Protein AF-0000000086188302 (afdb_homodimer)

InterPro domains:
  IPR002716 PIN domain [PF01850] (5-109)
  IPR029060 PIN-like domain superfamily [SSF88723] (1-120)
  IPR050556 Type II toxin-antitoxin system RNase [PTHR33653] (1-119)

Organism: NCBI:txid1656884

Secondary structure (DSSP, 8-state):
-EEEEPHHHHSSS-PPSSSEEE-BHHHHHHHHHHHHT-SSHHHHHHHHHHHHHHHHH--PBPB-HHHHHHHHHHHHHHHHTT--GGGGHHHHHHHHHHHHTT-PEE-S-GGGGGGGTTTS-EE--/-EEEEPHHHHSSS-PPSSSEEE-BHHHHHHHHHHHHT-SSHHHHHHHHHHHHHHHHH--PBPB-HHHHHHHHHHHHHHHHTT--GGGGHHHHHHHHHHHHTT-PEE-S-GGGGGGGTTTS-EE--

Sequence (250 aa):
MKAILDTSVLIGDDAPTGVEAGISVVSITELHFGVLVARDDDERARRVQRLAAVEATFDPLPVSAEVARIWGRLAAAVTQRGGNPRRRQLDLAIAATAIAEEAPLLTHNLADFEIINDLVTAHRPMKAILDTSVLIGDDAPTGVEAGISVVSITELHFGVLVARDDDERARRVQRLAAVEATFDPLPVSAEVARIWGRLAAAVTQRGGNPRRRQLDLAIAATAIAEEAPLLTHNLADFEIINDLVTAHRP

pLDDT: mean 95.51, std 7.26, range [63.75, 98.94]

Foldseek 3Di:
DEEEEDLQLLLDPCNDDPHHYAYACLSLVVLVVQLVPPDDDVSNVSSVVSSVVPVVPHDHDYCDPQLVVQLVVLQVLQVVLPHHCVVCSSVSSRQSVCVVVVHAYEHPCVVVCVSPCVRGHYDHD/DEEEEDLQLLLDPCNDDPHHYAYACLSLVVLVVQLVPDDDDVSNVSSVVSSVVPVVPHDHDYCDPQLVVQLVVLQVLQVVLPHHCVVCSSVSSRQSVCVVVVHAYAHPCVVVCVSPCVRGHYDHD

Nearest PDB structures (foldseek):
  3dbo-assembly1_B  TM=8.671E-01  e=1.396E-08  Mycobacterium tuberculosis H37Rv
  5k8j-assembly1_B  TM=7.894E-01  e=3.019E-06  Caulobacter vibrioides CB15
  4chg-assembly3_E  TM=7.279E-01  e=1.616E-03  Mycobacterium tuberculosis H37Rv
  3h87-assembly1_B  TM=7.207E-01  e=4.512E-03  Mycobacterium tuberculosis H37Rv
  5sv2-assembly1_A-2  TM=7.433E-01  e=1.051E-02  Mycobacterium tuberculosis H37Rv

Solvent-accessible surface area (backbone atoms only — not comparable to full-atom values): 13173 Å² total; per-residue (Å²): 117,56,30,25,51,31,55,60,32,72,75,42,93,58,62,74,77,94,56,51,65,44,37,36,18,60,44,47,15,53,46,47,22,52,35,70,61,43,88,46,68,68,58,26,52,53,39,47,52,49,46,50,51,50,59,71,71,48,81,56,40,56,42,36,62,67,27,20,46,44,24,8,50,52,39,28,50,29,42,77,68,73,48,67,38,61,79,37,53,67,60,41,44,44,50,16,41,14,54,73,65,73,24,42,30,27,28,77,58,61,75,81,43,54,86,47,50,89,77,44,58,71,40,69,109,117,56,29,25,47,32,56,59,32,72,75,41,93,59,62,74,76,96,56,51,65,46,35,37,18,62,45,49,16,53,46,48,21,50,37,70,60,42,89,47,69,68,59,24,51,53,40,46,53,50,46,51,52,49,60,72,72,48,80,56,39,58,42,36,62,68,28,20,47,42,23,9,50,51,39,28,49,30,42,76,70,73,47,66,38,62,79,37,51,67,61,41,46,44,49,16,42,13,54,72,64,72,24,42,30,28,29,79,59,60,75,80,42,54,85,48,51,90,77,44,59,71,40,69,108

Radius of gyration: 17.91 Å; Cα contacts (8 Å, |Δi|>4): 425; chains: 2; bounding box: 39×51×41 Å

Structure (mmCIF, N/CA/C/O backbone):
data_AF-0000000086188302-model_v1
#
loop_
_entity.id
_entity.type
_entity.pdbx_description
1 polymer 'Type II toxin-antitoxin system VapC family toxin'
#
loop_
_atom_site.group_PDB
_atom_site.id
_atom_site.type_symbol
_atom_site.label_atom_id
_atom_site.label_alt_id
_atom_site.label_comp_id
_atom_site.label_asym_id
_atom_site.label_entity_id
_atom_site.label_seq_id
_atom_site.pdbx_PDB_ins_code
_atom_site.Cartn_x
_atom_site.Cartn_y
_atom_site.Cartn_z
_atom_site.occupancy
_atom_site.B_iso_or_equiv
_atom_site.auth_seq_id
_atom_site.auth_comp_id
_atom_site.auth_asym_id
_atom_site.auth_atom_id
_atom_site.pdbx_PDB_model_num
ATOM 1 N N . MET A 1 1 ? 15.984 -21.516 -2.301 1 63.78 1 MET A N 1
ATOM 2 C CA . MET A 1 1 ? 15.922 -20.062 -2.17 1 63.78 1 MET A CA 1
ATOM 3 C C . MET A 1 1 ? 14.477 -19.594 -2.059 1 63.78 1 MET A C 1
ATOM 5 O O . MET A 1 1 ? 13.57 -20.203 -2.621 1 63.78 1 MET A O 1
ATOM 9 N N . LYS A 1 2 ? 14.125 -18.672 -1.087 1 90.69 2 LYS A N 1
ATOM 10 C CA . LYS A 1 2 ? 12.766 -18.172 -0.892 1 90.69 2 LYS A CA 1
ATOM 11 C C . LYS A 1 2 ? 12.43 -17.078 -1.902 1 90.69 2 LYS A C 1
ATOM 13 O O . LYS A 1 2 ? 13.258 -16.203 -2.184 1 90.69 2 LYS A O 1
ATOM 18 N N . ALA A 1 3 ? 11.391 -17.281 -2.668 1 96.38 3 ALA A N 1
ATOM 19 C CA . ALA A 1 3 ? 10.883 -16.266 -3.578 1 96.38 3 ALA A CA 1
ATOM 20 C C . ALA A 1 3 ? 9.617 -15.617 -3.029 1 96.38 3 ALA A C 1
ATOM 22 O O . ALA A 1 3 ? 8.914 -16.203 -2.207 1 96.38 3 ALA A O 1
ATOM 23 N N 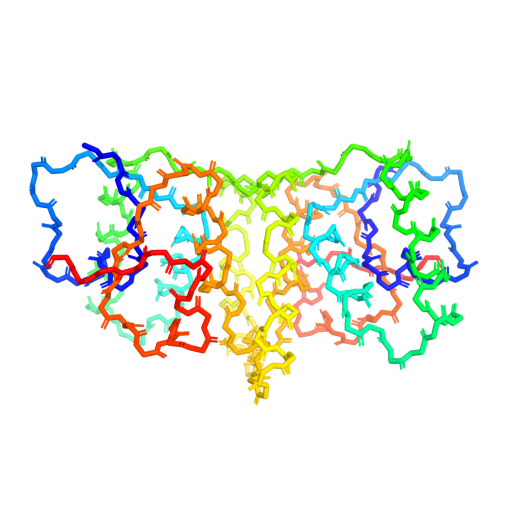. ILE A 1 4 ? 9.438 -14.398 -3.457 1 97.75 4 ILE A N 1
ATOM 24 C CA . ILE A 1 4 ? 8.172 -13.742 -3.164 1 97.75 4 ILE A CA 1
ATOM 25 C C . ILE A 1 4 ? 7.266 -13.805 -4.391 1 97.75 4 ILE A C 1
ATOM 27 O O . ILE A 1 4 ? 7.664 -13.414 -5.488 1 97.75 4 ILE A O 1
ATOM 31 N N . LEU A 1 5 ? 6.098 -14.344 -4.207 1 96.81 5 LEU A N 1
ATOM 32 C CA . LEU A 1 5 ? 5.16 -14.5 -5.312 1 96.81 5 LEU A CA 1
ATOM 33 C C . LEU A 1 5 ? 4.309 -13.25 -5.484 1 96.81 5 LEU A C 1
ATOM 35 O O . LEU A 1 5 ? 3.711 -12.758 -4.52 1 96.81 5 LEU A O 1
ATOM 39 N N . ASP A 1 6 ? 4.312 -12.789 -6.688 1 97.06 6 ASP A N 1
ATOM 40 C CA . ASP A 1 6 ? 3.385 -11.727 -7.066 1 97.06 6 ASP A CA 1
ATOM 41 C C . ASP A 1 6 ? 1.962 -12.266 -7.207 1 97.06 6 ASP A C 1
ATOM 43 O O . ASP A 1 6 ? 1.763 -13.469 -7.391 1 97.06 6 ASP A O 1
ATOM 47 N N . THR A 1 7 ? 1.02 -11.352 -7.094 1 97.25 7 THR A N 1
ATOM 48 C CA . THR A 1 7 ? -0.379 -11.758 -7.156 1 97.25 7 THR A CA 1
ATOM 49 C C . THR A 1 7 ? -0.686 -12.445 -8.484 1 97.25 7 THR A C 1
ATOM 51 O O . THR A 1 7 ? -1.501 -13.367 -8.547 1 97.25 7 THR A O 1
ATOM 54 N N . SER A 1 8 ? -0.05 -11.977 -9.531 1 96.19 8 SER A N 1
ATOM 55 C CA . SER A 1 8 ? -0.274 -12.578 -10.844 1 96.19 8 SER A CA 1
ATOM 56 C C . SER A 1 8 ? 0.055 -14.07 -10.836 1 96.19 8 SER A C 1
ATOM 58 O O . SER A 1 8 ? -0.528 -14.844 -11.602 1 96.19 8 SER A O 1
ATOM 60 N N . VAL A 1 9 ? 0.98 -14.477 -10.016 1 95.94 9 VAL A N 1
ATOM 61 C CA . VAL A 1 9 ? 1.357 -15.883 -9.906 1 95.94 9 VAL A CA 1
ATOM 62 C C . VAL A 1 9 ? 0.315 -16.625 -9.078 1 95.94 9 VAL A C 1
ATOM 64 O O . VAL A 1 9 ? -0.032 -17.766 -9.391 1 95.94 9 VAL A O 1
ATOM 67 N N . LEU A 1 10 ? -0.176 -15.992 -8.078 1 95.81 10 LEU A N 1
ATOM 68 C CA . LEU A 1 10 ? -1.149 -16.609 -7.18 1 95.81 10 LEU A CA 1
ATOM 69 C C . LEU A 1 10 ? -2.4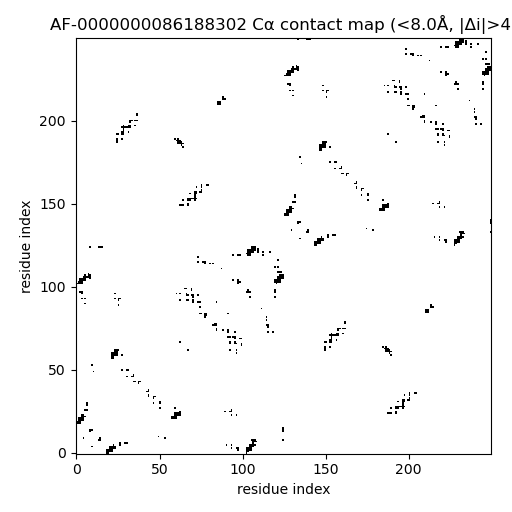67 -16.859 -7.898 1 95.81 10 LEU A C 1
ATOM 71 O O . LEU A 1 10 ? -3.182 -17.812 -7.574 1 95.81 10 LEU A O 1
ATOM 75 N N . ILE A 1 11 ? -2.809 -16.016 -8.828 1 94.62 11 ILE A N 1
ATOM 76 C CA . IL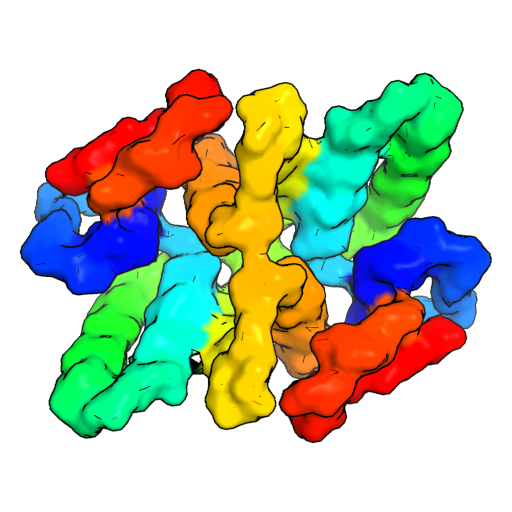E A 1 11 ? -4.094 -16.141 -9.508 1 94.62 11 ILE A CA 1
ATOM 77 C C . ILE A 1 11 ? -3.912 -16.938 -10.797 1 94.62 11 ILE A C 1
ATOM 79 O O . ILE A 1 11 ? -4.895 -17.312 -11.445 1 94.62 11 ILE A O 1
ATOM 83 N N . GLY A 1 12 ? -2.703 -17.156 -11.117 1 83.81 12 GLY A N 1
ATOM 84 C CA . GLY A 1 12 ? -2.434 -17.938 -12.32 1 83.81 12 GLY A CA 1
ATOM 85 C C . GLY A 1 12 ? -2.453 -19.422 -12.086 1 83.81 12 GLY A C 1
ATOM 86 O O . GLY A 1 12 ? -2.729 -19.891 -10.969 1 83.81 12 GLY A O 1
ATOM 87 N N . ASP A 1 13 ? -2.326 -20.141 -13.07 1 74.38 13 ASP A N 1
ATOM 88 C CA . ASP A 1 13 ? -2.426 -21.594 -13.047 1 74.38 13 ASP A CA 1
ATOM 89 C C . ASP A 1 13 ? -1.055 -22.234 -12.859 1 74.38 13 ASP A C 1
ATOM 91 O O . ASP A 1 13 ? -0.937 -23.453 -12.828 1 74.38 13 ASP A O 1
ATOM 95 N N . ASP A 1 14 ? -0.162 -21.422 -12.539 1 67.06 14 ASP A N 1
ATOM 96 C CA . ASP A 1 14 ? 1.193 -21.969 -12.586 1 67.06 14 ASP A CA 1
ATOM 97 C C . ASP A 1 14 ? 1.927 -21.719 -11.266 1 67.06 14 ASP A C 1
ATOM 99 O O . ASP A 1 14 ? 3.113 -21.391 -11.266 1 67.06 14 ASP A O 1
ATOM 103 N N . ALA A 1 15 ? 1.358 -22.031 -10.18 1 66.25 15 ALA A N 1
ATOM 104 C CA . ALA A 1 15 ? 2.105 -21.828 -8.945 1 66.25 15 ALA A CA 1
ATOM 105 C C . ALA A 1 15 ? 3.367 -22.688 -8.914 1 66.25 15 ALA A C 1
ATOM 107 O O . ALA A 1 15 ? 3.34 -23.859 -9.297 1 66.25 15 ALA A O 1
ATOM 108 N N . PRO A 1 16 ? 4.422 -21.938 -8.531 1 69.75 16 PRO A N 1
ATOM 109 C CA . PRO A 1 16 ? 5.676 -22.688 -8.516 1 69.75 16 PRO A CA 1
ATOM 110 C C . PRO A 1 16 ? 5.648 -23.859 -7.527 1 69.75 16 PRO A C 1
ATOM 112 O O . PRO A 1 16 ? 5.055 -23.75 -6.453 1 69.75 16 PRO A O 1
ATOM 115 N N . THR A 1 17 ? 6.02 -24.984 -8.07 1 68.94 17 THR A N 1
ATOM 116 C CA . THR A 1 17 ? 6.164 -26.172 -7.238 1 68.94 17 THR A CA 1
ATOM 117 C C . THR A 1 17 ? 7.605 -26.328 -6.777 1 68.94 17 THR A C 1
ATOM 119 O O . THR A 1 17 ? 8.539 -26.094 -7.543 1 68.94 17 THR A O 1
ATOM 122 N N . GLY A 1 18 ? 7.797 -26.688 -5.5 1 70.38 18 GLY A N 1
ATOM 123 C CA . GLY A 1 18 ? 9.102 -27.062 -4.984 1 70.38 18 GLY A CA 1
ATOM 124 C C . GLY A 1 18 ? 9.938 -25.875 -4.539 1 70.38 18 GLY A C 1
ATOM 125 O O . GLY A 1 18 ? 11.133 -26.016 -4.281 1 70.38 18 GLY A O 1
ATOM 126 N N . VAL A 1 19 ? 9.461 -24.734 -4.758 1 74 19 VAL A N 1
ATOM 127 C CA . VAL A 1 19 ? 10.219 -23.578 -4.316 1 74 19 VAL A CA 1
ATOM 128 C C . VAL A 1 19 ? 9.641 -23.047 -3.008 1 74 19 VAL A C 1
ATOM 130 O O . VAL A 1 19 ? 8.422 -23.047 -2.814 1 74 19 VAL A O 1
ATOM 133 N N . GLU A 1 20 ? 10.523 -22.812 -2.119 1 92 20 GLU A N 1
ATOM 134 C CA . GLU A 1 20 ? 10.078 -22.062 -0.949 1 92 20 GLU A CA 1
ATOM 135 C C . GLU A 1 20 ? 9.648 -20.656 -1.33 1 92 20 GLU A C 1
ATOM 137 O O . GLU A 1 20 ? 10.406 -19.922 -1.973 1 92 20 GLU A O 1
ATOM 142 N N . ALA A 1 21 ? 8.398 -20.375 -1.136 1 94.81 21 ALA A N 1
ATOM 143 C CA . ALA A 1 21 ? 7.871 -19.078 -1.56 1 94.81 21 ALA A CA 1
ATOM 144 C C . ALA A 1 21 ? 7.117 -18.406 -0.423 1 94.81 21 ALA A C 1
ATOM 146 O O . ALA A 1 21 ? 6.582 -19.062 0.464 1 94.81 21 ALA A O 1
ATOM 147 N N . GLY A 1 22 ? 7.262 -17.109 -0.361 1 97 22 GLY A N 1
ATOM 148 C CA . GLY A 1 22 ? 6.434 -16.281 0.493 1 97 22 GLY A CA 1
ATOM 149 C C . GLY A 1 22 ? 5.578 -15.297 -0.283 1 97 22 GLY A C 1
ATOM 150 O O . GLY A 1 22 ? 5.711 -15.18 -1.502 1 97 22 GLY A O 1
ATOM 151 N N . ILE A 1 23 ? 4.676 -14.719 0.476 1 97.81 23 ILE A N 1
ATOM 152 C CA . ILE A 1 23 ? 3.857 -13.672 -0.12 1 97.81 23 ILE A CA 1
ATOM 153 C C . ILE A 1 23 ? 3.811 -12.461 0.813 1 97.81 23 ILE A C 1
ATOM 155 O O . ILE A 1 23 ? 4 -12.594 2.023 1 97.81 23 ILE A O 1
ATOM 159 N N . SER A 1 24 ? 3.645 -11.305 0.171 1 98.88 24 SER A N 1
ATOM 160 C CA . SER A 1 24 ? 3.359 -10.078 0.916 1 98.88 24 SER A CA 1
ATOM 161 C C . SER A 1 24 ? 1.897 -10.023 1.351 1 98.88 24 SER A C 1
ATOM 163 O O . SER A 1 24 ? 1.013 -10.492 0.629 1 98.88 24 SER A O 1
ATOM 165 N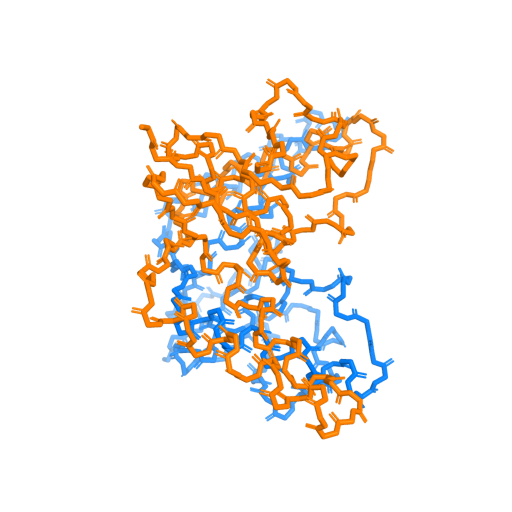 N . VAL A 1 25 ? 1.602 -9.367 2.422 1 98.94 25 VAL A N 1
ATOM 166 C CA . VAL A 1 25 ? 0.22 -9.125 2.826 1 98.94 25 VAL A CA 1
ATOM 167 C C . VAL A 1 25 ? -0.495 -8.297 1.758 1 98.94 25 VAL A C 1
ATOM 169 O O . VAL A 1 25 ? -1.725 -8.32 1.67 1 98.94 25 VAL A O 1
ATOM 172 N N . VAL A 1 26 ? 0.21 -7.633 0.95 1 98.94 26 VAL A N 1
ATOM 173 C CA . VAL A 1 26 ? -0.37 -6.828 -0.12 1 98.94 26 VAL A CA 1
ATOM 174 C C . VAL A 1 26 ? -1.112 -7.73 -1.102 1 98.94 26 VAL A C 1
ATOM 176 O O . VAL A 1 26 ? -2.146 -7.344 -1.65 1 98.94 26 VAL A O 1
ATOM 179 N N . SER A 1 27 ? -0.628 -8.938 -1.259 1 98.75 27 SER A N 1
ATOM 180 C CA . SER A 1 27 ? -1.333 -9.898 -2.102 1 98.75 27 SER A CA 1
ATOM 181 C C . SER A 1 27 ? -2.689 -10.258 -1.508 1 98.75 27 SER A C 1
ATOM 183 O O . SER A 1 27 ? -3.646 -10.516 -2.242 1 98.75 27 SER A O 1
ATOM 185 N N . ILE A 1 28 ? -2.771 -10.266 -0.18 1 98.81 28 ILE A N 1
ATOM 186 C CA . ILE A 1 28 ? -4.043 -10.516 0.492 1 98.81 28 ILE A CA 1
ATOM 187 C C . ILE A 1 28 ? -5.023 -9.391 0.176 1 98.81 28 ILE A C 1
ATOM 189 O O . ILE A 1 28 ? -6.199 -9.648 -0.1 1 98.81 28 ILE A O 1
ATOM 193 N N . THR A 1 29 ? -4.566 -8.133 0.192 1 98.94 29 THR A N 1
ATOM 194 C CA . THR A 1 29 ? -5.383 -6.988 -0.208 1 98.94 29 THR A CA 1
ATOM 195 C C . THR A 1 29 ? -5.945 -7.195 -1.612 1 98.94 29 THR A C 1
ATOM 197 O O . THR A 1 29 ? -7.152 -7.047 -1.831 1 98.94 29 THR A O 1
ATOM 200 N N . GLU A 1 30 ? -5.066 -7.598 -2.5 1 98.75 30 GLU A N 1
ATOM 201 C CA . GLU A 1 30 ? -5.453 -7.758 -3.898 1 98.75 30 GLU A CA 1
ATOM 202 C C . GLU A 1 30 ? -6.477 -8.875 -4.062 1 98.75 30 GLU A C 1
ATOM 204 O O . GLU A 1 30 ? -7.445 -8.742 -4.809 1 98.75 30 GLU A O 1
ATOM 209 N N . LEU A 1 31 ? -6.266 -9.953 -3.404 1 98.62 31 LEU A N 1
ATOM 210 C CA . LEU A 1 31 ? -7.145 -11.109 -3.543 1 98.62 31 LEU A CA 1
ATOM 211 C C . LEU A 1 31 ? -8.516 -10.828 -2.928 1 98.62 31 LEU A C 1
ATOM 213 O O . LEU A 1 31 ? -9.539 -11.188 -3.506 1 98.62 31 LEU A O 1
ATOM 217 N N . HIS A 1 32 ? -8.562 -10.18 -1.754 1 98.81 32 HIS A N 1
ATOM 218 C CA . HIS A 1 32 ? -9.836 -9.797 -1.16 1 98.81 32 HIS A CA 1
ATOM 219 C C . HIS A 1 32 ? -10.594 -8.828 -2.061 1 98.81 32 HIS A C 1
ATOM 221 O O . HIS A 1 32 ? -11.797 -9 -2.303 1 98.81 32 HIS A O 1
ATOM 227 N N . PHE A 1 33 ? -9.945 -7.852 -2.561 1 98.88 33 PHE A N 1
ATOM 228 C CA . PHE A 1 33 ? -10.539 -6.926 -3.518 1 98.88 33 PHE 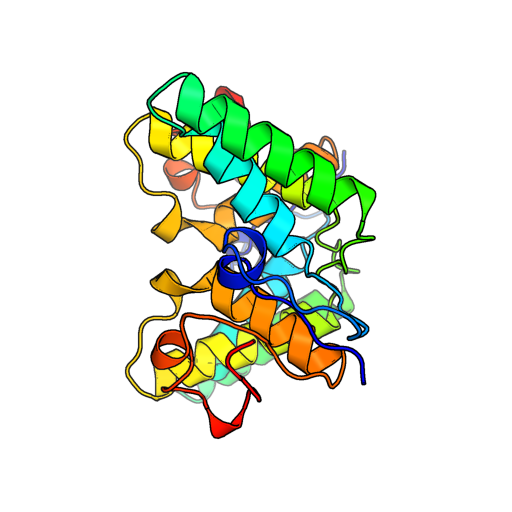A CA 1
ATOM 229 C C . PHE A 1 33 ? -11.164 -7.68 -4.684 1 98.88 33 PHE A C 1
ATOM 231 O O . PHE A 1 33 ? -12.305 -7.414 -5.066 1 98.88 33 PHE A O 1
ATOM 238 N N . GLY A 1 34 ? -10.391 -8.578 -5.234 1 98.62 34 GLY A N 1
ATOM 239 C CA . GLY A 1 34 ? -10.859 -9.367 -6.367 1 98.62 34 GLY A CA 1
ATOM 240 C C . GLY A 1 34 ? -12.156 -10.094 -6.09 1 98.62 34 GLY A C 1
ATOM 241 O O . GLY A 1 34 ? -13.047 -10.141 -6.941 1 98.62 34 GLY A O 1
ATOM 242 N N . VAL A 1 35 ? -12.211 -10.727 -4.953 1 98.75 35 VAL A N 1
ATOM 243 C CA . VAL A 1 35 ? -13.422 -11.453 -4.574 1 98.75 35 VAL A CA 1
ATOM 244 C C . VAL A 1 35 ? -14.609 -10.492 -4.52 1 98.75 35 VAL A C 1
ATOM 246 O O . VAL A 1 35 ? -15.664 -10.773 -5.082 1 98.75 35 VAL A O 1
ATOM 249 N N . LEU A 1 36 ? -14.43 -9.312 -3.979 1 98.75 36 LEU A N 1
ATOM 250 C CA . LEU A 1 36 ? -15.531 -8.406 -3.648 1 98.75 36 LEU A CA 1
ATOM 251 C C . LEU A 1 36 ? -16.031 -7.688 -4.895 1 98.75 36 LEU A C 1
ATOM 253 O O . LEU A 1 36 ? -17.172 -7.234 -4.934 1 98.75 36 LEU A O 1
ATOM 257 N N . VAL A 1 37 ? -15.18 -7.645 -5.926 1 98.5 37 VAL A N 1
ATOM 258 C CA . VAL A 1 37 ? -15.609 -6.895 -7.102 1 98.5 37 VAL A CA 1
ATOM 259 C C . VAL A 1 37 ? -15.945 -7.863 -8.234 1 98.5 37 VAL A C 1
ATOM 261 O O . VAL A 1 37 ? -16.219 -7.438 -9.359 1 98.5 37 VAL A O 1
ATOM 264 N N . ALA A 1 38 ? -15.906 -9.164 -7.953 1 98 38 ALA A N 1
ATOM 265 C CA . ALA A 1 38 ? -16.266 -10.141 -8.977 1 98 38 ALA A CA 1
ATOM 266 C C . ALA A 1 38 ? -17.672 -9.875 -9.516 1 98 38 ALA A C 1
ATOM 268 O O . ALA A 1 38 ? -18.578 -9.531 -8.758 1 98 38 ALA A O 1
ATOM 269 N N . ARG A 1 39 ? -17.906 -10.07 -10.781 1 95.12 39 ARG A N 1
ATOM 270 C CA . ARG A 1 39 ? -19.109 -9.602 -11.461 1 95.12 39 ARG A CA 1
ATOM 271 C C . ARG A 1 39 ? -20.156 -10.703 -11.562 1 95.12 39 ARG A C 1
ATOM 273 O O . ARG A 1 39 ? -21.328 -10.438 -11.836 1 95.12 39 ARG A O 1
ATOM 280 N N . ASP A 1 40 ? -19.719 -11.953 -11.461 1 96.56 40 ASP A N 1
ATOM 281 C CA . ASP A 1 40 ? -20.703 -13.047 -11.469 1 96.56 40 ASP A CA 1
ATOM 282 C C . ASP A 1 40 ? -20.359 -14.086 -10.406 1 96.56 40 ASP A C 1
ATOM 284 O O . ASP A 1 40 ? -19.234 -14.125 -9.906 1 96.56 40 ASP A O 1
ATOM 288 N N . ASP A 1 41 ? -21.297 -14.961 -10.234 1 97.75 41 ASP A N 1
ATOM 289 C CA . ASP A 1 41 ? -21.25 -15.891 -9.109 1 97.75 41 ASP A CA 1
ATOM 290 C C . ASP A 1 41 ? -20.156 -16.938 -9.32 1 97.75 41 ASP A C 1
ATOM 292 O O . ASP A 1 41 ? -19.5 -17.359 -8.375 1 97.75 41 ASP A O 1
ATOM 296 N N . ASP A 1 42 ? -20.031 -17.406 -10.438 1 98 42 ASP A N 1
ATOM 297 C CA . ASP A 1 42 ? -19.031 -18.438 -10.719 1 98 42 ASP A CA 1
ATOM 298 C C . ASP A 1 42 ? -17.609 -17.891 -10.531 1 98 42 ASP A C 1
ATOM 300 O O . ASP A 1 42 ? -16.766 -18.547 -9.922 1 98 42 ASP A O 1
ATOM 304 N N . GLU A 1 43 ? -17.438 -16.703 -11.07 1 97.75 43 GLU A N 1
ATOM 305 C CA . GLU A 1 43 ? -16.141 -16.062 -10.883 1 97.75 43 GLU A CA 1
ATOM 306 C C . GLU A 1 43 ? -15.859 -15.789 -9.414 1 97.75 43 GLU A C 1
ATOM 308 O O . GLU A 1 43 ? -14.75 -16.016 -8.93 1 97.75 43 GLU A O 1
ATOM 313 N N . ARG A 1 44 ? -16.844 -15.312 -8.711 1 98.31 44 ARG A N 1
ATOM 314 C CA . ARG A 1 44 ? -16.703 -15.047 -7.281 1 98.31 44 ARG A CA 1
ATOM 315 C C . ARG A 1 44 ? -16.344 -16.328 -6.523 1 98.31 44 ARG A C 1
ATOM 317 O O . ARG A 1 44 ? -15.445 -16.312 -5.68 1 98.31 44 ARG A O 1
ATOM 324 N N . ALA A 1 45 ? -16.984 -17.391 -6.879 1 98.25 45 ALA A N 1
ATOM 325 C CA . ALA A 1 45 ? -16.719 -18.672 -6.215 1 98.25 45 ALA A CA 1
ATOM 326 C C . ALA A 1 45 ? -15.289 -19.125 -6.453 1 98.25 45 ALA A C 1
ATOM 328 O O . ALA A 1 45 ? -14.617 -19.594 -5.531 1 98.25 45 ALA A O 1
ATOM 329 N N . ARG A 1 46 ? -14.797 -18.984 -7.625 1 96.81 46 ARG A N 1
ATOM 330 C CA . ARG A 1 46 ? -13.43 -19.359 -7.953 1 96.81 46 ARG A CA 1
ATOM 331 C C . ARG A 1 46 ? -12.43 -18.5 -7.18 1 96.81 46 ARG A C 1
ATOM 333 O O . ARG A 1 46 ? -11.438 -19.016 -6.664 1 96.81 46 ARG A O 1
ATOM 340 N N . ARG A 1 47 ? -12.758 -17.25 -7.121 1 98.06 47 ARG A N 1
ATOM 341 C CA . ARG A 1 47 ? -11.852 -16.344 -6.43 1 98.06 47 ARG A CA 1
ATOM 342 C C . ARG A 1 47 ? -11.859 -16.594 -4.926 1 98.06 47 ARG A C 1
ATOM 344 O O . ARG A 1 47 ? -10.828 -16.469 -4.266 1 98.06 47 ARG A O 1
ATOM 351 N N . VAL A 1 48 ? -12.961 -16.953 -4.391 1 98.38 48 VAL A N 1
ATOM 352 C CA . VAL A 1 48 ? -13.062 -17.297 -2.975 1 98.38 48 VAL A CA 1
ATOM 353 C C . VAL A 1 48 ? -12.219 -18.531 -2.678 1 98.38 48 VAL A C 1
ATOM 355 O O . VAL A 1 48 ? -11.484 -18.562 -1.689 1 98.38 48 VAL A O 1
ATOM 358 N N . GLN A 1 49 ? -12.312 -19.5 -3.498 1 97.38 49 GLN A N 1
ATOM 359 C CA . GLN A 1 49 ? -11.539 -20.734 -3.316 1 97.38 49 GLN A CA 1
ATOM 360 C C . GLN A 1 49 ? -10.039 -20.453 -3.385 1 97.38 49 GLN A C 1
ATOM 362 O O . GLN A 1 49 ? -9.266 -20.984 -2.588 1 97.38 49 GLN A O 1
ATOM 367 N N . ARG A 1 50 ? -9.664 -19.656 -4.277 1 96.75 50 ARG A N 1
ATOM 368 C CA . ARG A 1 50 ? -8.258 -19.281 -4.418 1 96.75 50 ARG A CA 1
ATOM 369 C C . ARG A 1 50 ? -7.77 -18.531 -3.189 1 96.75 50 ARG A C 1
ATOM 371 O O . ARG A 1 50 ? -6.699 -18.828 -2.656 1 96.75 50 ARG A O 1
ATOM 378 N N . LEU A 1 51 ? -8.523 -17.547 -2.791 1 97.94 51 LEU A N 1
ATOM 379 C CA . LEU A 1 51 ? -8.164 -16.797 -1.599 1 97.94 51 LEU A CA 1
ATOM 380 C C . LEU A 1 51 ? -8.008 -17.703 -0.392 1 97.94 51 LEU A C 1
ATOM 382 O O . LEU A 1 51 ? -7.02 -17.609 0.342 1 97.94 51 LEU A O 1
ATOM 386 N N . ALA A 1 52 ? -8.938 -18.609 -0.225 1 97.5 52 ALA A N 1
ATOM 387 C CA . ALA A 1 52 ? -8.898 -19.547 0.89 1 97.5 52 ALA A CA 1
ATOM 388 C C . ALA A 1 52 ? -7.648 -20.422 0.823 1 97.5 52 ALA A C 1
ATOM 390 O O . ALA A 1 52 ? -6.996 -20.656 1.842 1 97.5 52 ALA A O 1
ATOM 391 N N . ALA A 1 53 ? -7.324 -20.891 -0.3 1 95.38 53 ALA A N 1
ATOM 392 C CA . ALA A 1 53 ? -6.145 -21.734 -0.482 1 95.38 53 ALA A CA 1
ATOM 393 C C . ALA A 1 53 ? -4.867 -20.953 -0.161 1 95.38 53 ALA A C 1
ATOM 395 O O . ALA A 1 53 ? -3.963 -21.484 0.49 1 95.38 53 ALA A O 1
ATOM 396 N N . VAL A 1 54 ? -4.809 -19.75 -0.626 1 95.88 54 VAL A N 1
ATOM 397 C CA . VAL A 1 54 ? -3.635 -18.922 -0.376 1 95.88 54 VAL A CA 1
ATOM 398 C C . VAL A 1 54 ? -3.486 -18.672 1.123 1 95.88 54 VAL A C 1
ATOM 400 O O . VAL A 1 54 ? -2.395 -18.812 1.678 1 95.88 54 VAL A O 1
ATOM 403 N N . GLU A 1 55 ? -4.582 -18.375 1.786 1 96.94 55 GLU A N 1
ATOM 404 C CA . GLU A 1 55 ? -4.539 -18.094 3.219 1 96.94 55 GLU A CA 1
ATOM 405 C C . GLU A 1 55 ? -4.176 -19.344 4.016 1 96.94 55 GLU A C 1
ATOM 407 O O . GLU A 1 55 ? -3.518 -19.25 5.055 1 96.94 55 GLU A O 1
ATOM 412 N N . ALA A 1 56 ? -4.531 -20.438 3.484 1 95.69 56 ALA A N 1
ATOM 413 C CA . ALA A 1 56 ? -4.23 -21.703 4.16 1 95.69 56 ALA A CA 1
ATOM 414 C C . ALA A 1 56 ? -2.77 -22.094 3.959 1 95.69 56 ALA A C 1
ATOM 416 O O . ALA A 1 56 ? -2.199 -22.828 4.77 1 95.69 56 ALA A O 1
ATOM 417 N N . THR A 1 57 ? -2.191 -21.625 2.959 1 93.44 57 THR A N 1
ATOM 418 C CA . THR A 1 57 ? -0.863 -22.078 2.561 1 93.44 57 THR A CA 1
ATOM 419 C C . THR A 1 57 ? 0.212 -21.141 3.104 1 93.44 57 THR A C 1
ATOM 421 O O . THR A 1 57 ? 1.309 -21.578 3.451 1 93.44 57 THR A O 1
ATOM 424 N N . PHE A 1 58 ? -0.14 -19.906 3.154 1 95.62 58 PHE A N 1
ATOM 425 C CA . PHE A 1 58 ? 0.903 -18.922 3.438 1 95.62 58 PHE A CA 1
ATOM 426 C C . PHE A 1 58 ? 0.624 -18.203 4.75 1 95.62 58 PHE A C 1
ATOM 428 O O . PHE A 1 58 ? -0.535 -18.016 5.129 1 95.62 58 PHE A O 1
ATOM 435 N N . ASP A 1 59 ? 1.694 -17.859 5.457 1 97.25 59 ASP A N 1
ATOM 436 C CA . ASP A 1 59 ? 1.709 -16.766 6.426 1 97.25 59 ASP A CA 1
ATOM 437 C C . ASP A 1 59 ? 2.256 -15.484 5.805 1 97.25 59 ASP A C 1
ATOM 439 O O . ASP A 1 59 ? 3.473 -15.289 5.73 1 97.25 59 ASP A O 1
ATOM 443 N N . PRO A 1 60 ? 1.415 -14.617 5.34 1 98.44 60 PRO A N 1
ATOM 444 C CA . PRO A 1 60 ? 1.862 -13.461 4.559 1 98.44 60 PRO A CA 1
ATOM 445 C C . PRO A 1 60 ? 2.785 -12.539 5.355 1 98.44 60 PRO A C 1
ATOM 447 O O . PRO A 1 60 ? 2.572 -12.328 6.551 1 98.44 60 PRO A O 1
ATOM 450 N N . LEU A 1 61 ? 3.809 -12.023 4.711 1 98.81 61 LEU A N 1
ATOM 451 C CA . LEU A 1 61 ? 4.762 -11.102 5.32 1 98.81 61 LEU A CA 1
ATOM 452 C C . LEU A 1 61 ? 4.164 -9.703 5.441 1 98.81 61 LEU A C 1
ATOM 454 O O . LEU A 1 61 ? 3.645 -9.156 4.465 1 98.81 61 LEU A O 1
ATOM 458 N N . PRO A 1 62 ? 4.207 -9.102 6.625 1 98.94 62 PRO A N 1
ATOM 459 C CA . PRO A 1 62 ? 3.676 -7.746 6.77 1 98.94 62 PRO A CA 1
ATOM 460 C C . PRO A 1 62 ? 4.508 -6.703 6.027 1 98.94 62 PRO A C 1
ATOM 462 O O . PRO A 1 62 ? 5.648 -6.977 5.645 1 98.94 62 PRO A O 1
ATOM 465 N N . VAL A 1 63 ? 3.867 -5.555 5.781 1 98.94 63 VAL A N 1
ATOM 466 C CA . VAL A 1 63 ? 4.668 -4.391 5.43 1 98.94 63 VAL A CA 1
ATOM 467 C C . VAL A 1 63 ? 5.23 -3.748 6.695 1 98.94 63 VAL A C 1
ATOM 469 O O . VAL A 1 63 ? 4.492 -3.131 7.469 1 98.94 63 VAL A O 1
ATOM 472 N N . SER A 1 64 ? 6.484 -3.91 6.863 1 98.88 64 SER A N 1
ATOM 473 C CA . SER A 1 64 ? 7.207 -3.338 7.996 1 98.88 64 SER A CA 1
ATOM 474 C C . SER A 1 64 ? 7.77 -1.963 7.652 1 98.88 64 SER A C 1
ATOM 476 O O . SER A 1 64 ? 7.645 -1.501 6.516 1 98.88 64 SER A O 1
ATOM 478 N N . ALA A 1 65 ? 8.359 -1.372 8.656 1 98.75 65 ALA A N 1
ATOM 479 C CA . ALA A 1 65 ? 9 -0.082 8.414 1 98.75 65 ALA A CA 1
ATOM 480 C C . ALA A 1 65 ? 10.102 -0.207 7.363 1 98.75 65 ALA A C 1
ATOM 482 O O . ALA A 1 65 ? 10.273 0.684 6.527 1 98.75 65 ALA A O 1
ATOM 483 N N . GLU A 1 66 ? 10.82 -1.288 7.441 1 98.81 66 GLU A N 1
ATOM 484 C CA . GLU A 1 66 ? 11.859 -1.522 6.445 1 98.81 66 GLU A CA 1
ATOM 485 C C . GLU A 1 66 ? 11.266 -1.648 5.047 1 98.81 66 GLU A C 1
ATOM 487 O O . GLU A 1 66 ? 11.734 -1.007 4.105 1 98.81 66 GLU A O 1
ATOM 492 N N . VAL A 1 67 ? 10.242 -2.422 4.918 1 98.94 67 VAL A N 1
ATOM 493 C CA . VAL A 1 67 ? 9.578 -2.598 3.631 1 98.94 67 VAL A CA 1
ATOM 494 C C . VAL A 1 67 ? 9.023 -1.259 3.146 1 98.94 67 VAL A C 1
ATOM 496 O O . VAL A 1 67 ? 9.141 -0.921 1.967 1 98.94 67 VAL A O 1
ATOM 499 N N . ALA A 1 68 ? 8.477 -0.498 4.055 1 98.94 68 ALA A N 1
ATOM 500 C CA . ALA A 1 68 ? 7.906 0.8 3.709 1 98.94 68 ALA A CA 1
ATOM 501 C C . ALA A 1 68 ? 8.969 1.742 3.158 1 98.94 68 ALA A C 1
ATOM 503 O O . ALA A 1 68 ? 8.727 2.479 2.201 1 98.94 68 ALA A O 1
ATOM 504 N N . ARG A 1 69 ? 10.156 1.738 3.76 1 98.81 69 ARG A N 1
ATOM 505 C CA . ARG A 1 69 ? 11.25 2.574 3.277 1 98.81 69 ARG A CA 1
ATOM 506 C C . ARG A 1 69 ? 11.656 2.178 1.863 1 98.81 69 ARG A C 1
ATOM 508 O O . ARG A 1 69 ? 11.836 3.039 0.998 1 98.81 69 ARG A O 1
ATOM 515 N N . ILE A 1 70 ? 11.773 0.937 1.62 1 98.94 70 ILE A N 1
ATOM 516 C CA . ILE A 1 70 ? 12.133 0.44 0.297 1 98.94 70 ILE A CA 1
ATOM 517 C C . ILE A 1 70 ? 11.039 0.794 -0.706 1 98.94 70 ILE A C 1
ATOM 519 O O . ILE A 1 70 ? 11.328 1.228 -1.824 1 98.94 70 ILE A O 1
ATOM 523 N N . TRP A 1 71 ? 9.797 0.65 -0.315 1 98.94 71 TRP A N 1
ATOM 524 C CA . TRP A 1 71 ? 8.648 0.999 -1.141 1 98.94 71 TRP A CA 1
ATOM 525 C C . TRP A 1 71 ? 8.711 2.455 -1.584 1 98.94 71 TRP A C 1
ATOM 527 O O . TRP A 1 71 ? 8.562 2.758 -2.771 1 98.94 71 TRP A O 1
ATOM 537 N N . GLY A 1 72 ? 8.977 3.326 -0.64 1 98.88 72 GLY A N 1
ATOM 538 C CA . GLY A 1 72 ? 9.133 4.73 -0.978 1 98.88 72 GLY A CA 1
ATOM 539 C C . GLY A 1 72 ? 10.25 4.984 -1.966 1 98.88 72 GLY A C 1
ATOM 540 O O . GLY A 1 72 ? 10.109 5.793 -2.885 1 98.88 72 GLY A O 1
ATOM 541 N N . ARG A 1 73 ? 11.359 4.289 -1.816 1 98.88 73 ARG A N 1
ATOM 542 C CA . ARG A 1 73 ? 12.5 4.434 -2.717 1 98.88 73 ARG A CA 1
ATOM 543 C C . ARG A 1 73 ? 12.164 3.924 -4.113 1 98.88 73 ARG A C 1
ATOM 545 O O . ARG A 1 73 ? 12.555 4.531 -5.113 1 98.88 73 ARG A O 1
ATOM 552 N N . LEU A 1 74 ? 11.484 2.816 -4.199 1 98.94 74 LEU A N 1
ATOM 553 C CA . LEU A 1 74 ? 11.086 2.277 -5.496 1 98.94 74 LEU A CA 1
ATOM 554 C C . LEU A 1 74 ? 10.148 3.236 -6.219 1 98.94 74 LEU A C 1
ATOM 556 O O . LEU A 1 74 ? 10.305 3.484 -7.418 1 98.94 74 LEU A O 1
ATOM 560 N N . ALA A 1 75 ? 9.172 3.773 -5.504 1 98.81 75 ALA A N 1
ATOM 561 C CA . ALA A 1 75 ? 8.242 4.734 -6.094 1 98.81 75 ALA A CA 1
ATOM 562 C C . ALA A 1 75 ? 8.992 5.957 -6.629 1 98.81 75 ALA A C 1
ATOM 564 O O . ALA A 1 75 ? 8.695 6.438 -7.727 1 98.81 75 ALA A O 1
ATOM 565 N N . ALA A 1 76 ? 9.93 6.398 -5.875 1 98.88 76 ALA A N 1
ATOM 566 C CA . ALA A 1 76 ? 10.727 7.539 -6.312 1 98.88 76 ALA A CA 1
ATOM 567 C C . ALA A 1 76 ? 11.523 7.199 -7.574 1 98.88 76 ALA A C 1
ATOM 569 O O . ALA A 1 76 ? 11.609 8.008 -8.5 1 98.88 76 ALA A O 1
ATOM 570 N N . ALA A 1 77 ? 12.133 6.02 -7.59 1 98.81 77 ALA A N 1
ATOM 571 C CA . ALA A 1 77 ? 12.898 5.594 -8.758 1 98.81 77 ALA A CA 1
ATOM 572 C C . ALA A 1 77 ? 12.023 5.562 -10.008 1 98.81 77 ALA A C 1
ATOM 574 O O . ALA A 1 77 ? 12.445 6.004 -11.078 1 98.81 77 ALA A O 1
ATOM 575 N N . VAL A 1 78 ? 10.82 5.082 -9.898 1 98.62 78 VAL A N 1
ATOM 576 C CA . VAL A 1 78 ? 9.875 5.066 -11.016 1 98.62 78 VAL A CA 1
ATOM 577 C C . VAL A 1 78 ? 9.633 6.492 -11.5 1 98.62 78 VAL A C 1
ATOM 579 O O . VAL A 1 78 ? 9.719 6.77 -12.695 1 98.62 78 VAL A O 1
ATOM 582 N N . THR A 1 79 ? 9.336 7.359 -10.602 1 98.5 79 THR A N 1
ATOM 583 C CA . THR A 1 79 ? 9.062 8.758 -10.93 1 98.5 79 THR A CA 1
ATOM 584 C C . THR A 1 79 ? 10.266 9.391 -11.625 1 98.5 79 THR A C 1
ATOM 586 O O . THR A 1 79 ? 10.125 10.039 -12.664 1 98.5 79 THR A O 1
ATOM 589 N N . GLN A 1 80 ? 11.422 9.148 -11.094 1 98.12 80 GLN A N 1
ATOM 590 C CA . GLN A 1 80 ? 12.648 9.75 -11.594 1 98.12 80 GLN A CA 1
ATOM 591 C C . GLN A 1 80 ? 12.984 9.234 -12.992 1 98.12 80 GLN A C 1
ATOM 593 O O . GLN A 1 80 ? 13.688 9.906 -13.758 1 98.12 80 GLN A O 1
ATOM 598 N N . ARG A 1 81 ? 12.414 8.203 -13.328 1 98.12 81 ARG A N 1
ATOM 599 C CA . ARG A 1 81 ? 12.688 7.598 -14.625 1 98.12 81 ARG A CA 1
ATOM 600 C C . ARG A 1 81 ? 11.523 7.797 -15.586 1 98.12 81 ARG A C 1
ATOM 602 O O . ARG A 1 81 ? 11.453 7.152 -16.641 1 98.12 81 ARG A O 1
ATOM 609 N N . GLY A 1 82 ? 10.609 8.531 -15.203 1 97.69 82 GLY A N 1
ATOM 610 C CA . GLY A 1 82 ? 9.555 8.977 -16.109 1 97.69 82 GLY A CA 1
ATOM 611 C C . GLY A 1 82 ? 8.297 8.141 -16 1 97.69 82 GLY A C 1
ATOM 612 O O . GLY A 1 82 ? 7.379 8.281 -16.812 1 97.69 82 GLY A O 1
ATOM 613 N N . GLY A 1 83 ? 8.266 7.273 -15.039 1 97.38 83 GLY A N 1
ATOM 614 C CA . GLY A 1 83 ? 7.074 6.473 -14.82 1 97.38 83 GLY A CA 1
ATOM 615 C C . GLY A 1 83 ? 6.098 7.105 -13.852 1 97.38 83 GLY A C 1
ATOM 616 O O . GLY A 1 83 ? 6.336 8.211 -13.352 1 97.38 83 GLY A O 1
ATOM 617 N N . ASN A 1 84 ? 4.938 6.41 -13.602 1 96.25 84 ASN A N 1
ATOM 618 C CA . ASN A 1 84 ? 3.906 6.844 -12.664 1 96.25 84 ASN A CA 1
ATOM 619 C C . ASN A 1 84 ? 3.672 5.805 -11.57 1 96.25 84 ASN A C 1
ATOM 621 O O . ASN A 1 84 ? 2.916 4.852 -11.758 1 96.25 84 ASN A O 1
ATOM 625 N N . PRO A 1 85 ? 4.238 6.09 -10.414 1 96.44 85 PRO A N 1
ATOM 626 C CA . PRO A 1 85 ? 4.117 5.09 -9.344 1 96.44 85 PRO A CA 1
ATOM 627 C C . PRO A 1 85 ? 2.689 4.945 -8.828 1 96.44 85 PRO A C 1
ATOM 629 O O . PRO A 1 85 ? 2.332 3.906 -8.273 1 96.44 85 PRO A O 1
ATOM 632 N N . ARG A 1 86 ? 1.854 5.934 -9.023 1 93.62 86 ARG A N 1
ATOM 633 C CA . ARG A 1 86 ? 0.484 5.902 -8.523 1 93.62 86 ARG A CA 1
ATOM 634 C C . ARG A 1 86 ? -0.294 4.734 -9.125 1 93.62 86 ARG A C 1
ATOM 636 O O . ARG A 1 86 ? -1.18 4.172 -8.477 1 93.62 86 ARG A O 1
ATOM 643 N N . ARG A 1 87 ? 0.077 4.246 -10.18 1 88.88 87 ARG A N 1
ATOM 644 C CA . ARG A 1 87 ? -0.631 3.186 -10.891 1 88.88 87 ARG A CA 1
ATOM 645 C C . ARG A 1 87 ? -0.136 1.811 -10.453 1 88.88 87 ARG A C 1
ATOM 647 O O . ARG A 1 87 ? -0.734 0.791 -10.805 1 88.88 87 ARG A O 1
ATOM 654 N N . ARG A 1 88 ? 0.914 1.859 -9.664 1 94.69 88 ARG A N 1
ATOM 655 C CA . ARG A 1 88 ? 1.589 0.588 -9.422 1 94.69 88 ARG A CA 1
ATOM 656 C C . ARG A 1 88 ? 1.917 0.415 -7.941 1 94.69 88 ARG A C 1
ATOM 658 O O . ARG A 1 88 ? 2.854 -0.304 -7.59 1 94.69 88 ARG A O 1
ATOM 665 N N . GLN A 1 89 ? 1.184 1.055 -7.133 1 98.38 89 GLN A N 1
ATOM 666 C CA . GLN A 1 89 ? 1.584 1.105 -5.73 1 98.38 89 GLN A CA 1
ATOM 667 C C . GLN A 1 89 ? 1.604 -0.29 -5.113 1 98.38 89 GLN A C 1
ATOM 669 O O . GLN A 1 89 ? 2.543 -0.643 -4.395 1 98.38 89 GLN A O 1
ATOM 674 N N . LEU A 1 90 ? 0.625 -1.16 -5.441 1 98.56 90 LEU A N 1
ATOM 675 C CA . LEU A 1 90 ? 0.611 -2.486 -4.832 1 98.56 90 LEU A CA 1
ATOM 676 C C . LEU A 1 90 ? 1.745 -3.348 -5.379 1 98.56 90 LEU A C 1
ATOM 678 O O . LEU A 1 90 ? 2.406 -4.062 -4.621 1 98.56 90 LEU A O 1
ATOM 682 N N . ASP A 1 91 ? 2.016 -3.232 -6.637 1 98.12 91 ASP A N 1
ATOM 683 C CA . ASP A 1 91 ? 3.156 -3.924 -7.23 1 98.12 91 ASP A CA 1
ATOM 684 C C . ASP A 1 91 ? 4.465 -3.49 -6.574 1 98.12 91 ASP A C 1
ATOM 686 O O . ASP A 1 91 ? 5.328 -4.324 -6.297 1 98.12 91 ASP A O 1
ATOM 690 N N . LEU A 1 92 ? 4.59 -2.236 -6.355 1 98.81 92 LEU A N 1
ATOM 691 C CA . LEU A 1 92 ? 5.816 -1.703 -5.773 1 98.81 92 LEU A CA 1
ATOM 692 C C . LEU A 1 92 ? 5.98 -2.17 -4.332 1 98.81 92 LEU A C 1
ATOM 694 O O . LEU A 1 92 ? 7.098 -2.422 -3.879 1 98.81 92 LEU A O 1
ATOM 698 N N . ALA A 1 93 ? 4.895 -2.293 -3.611 1 98.94 93 ALA A N 1
ATOM 699 C CA . ALA A 1 93 ? 4.957 -2.803 -2.244 1 98.94 93 ALA A CA 1
ATOM 700 C C . ALA A 1 93 ? 5.387 -4.266 -2.223 1 98.94 93 ALA A C 1
ATOM 702 O O . ALA A 1 93 ? 6.164 -4.68 -1.359 1 98.94 93 ALA A O 1
ATOM 703 N N . ILE A 1 94 ? 4.895 -5.016 -3.15 1 98.88 94 ILE A N 1
ATOM 704 C CA . ILE A 1 94 ? 5.285 -6.418 -3.242 1 98.88 94 ILE A CA 1
ATOM 705 C C . ILE A 1 94 ? 6.762 -6.516 -3.617 1 98.88 94 ILE A C 1
ATOM 707 O O . ILE A 1 94 ? 7.5 -7.328 -3.051 1 98.88 94 ILE A O 1
ATOM 711 N N . ALA A 1 95 ? 7.176 -5.727 -4.555 1 98.88 95 ALA A N 1
ATOM 712 C CA . ALA A 1 95 ? 8.594 -5.684 -4.906 1 98.88 95 ALA A CA 1
ATOM 713 C C . ALA A 1 95 ? 9.445 -5.301 -3.703 1 98.88 95 ALA A C 1
ATOM 715 O O . ALA A 1 95 ? 10.508 -5.883 -3.479 1 98.88 95 ALA A O 1
ATOM 716 N N . ALA A 1 96 ? 9.008 -4.328 -2.959 1 98.94 96 ALA A N 1
ATOM 717 C CA . ALA A 1 96 ? 9.727 -3.908 -1.759 1 98.94 96 ALA A CA 1
ATOM 718 C C . ALA A 1 96 ? 9.859 -5.062 -0.767 1 98.94 96 ALA A C 1
ATOM 720 O O . ALA A 1 96 ? 10.891 -5.211 -0.115 1 98.94 96 ALA A O 1
ATOM 721 N N . THR A 1 97 ? 8.789 -5.844 -0.633 1 98.94 97 THR A N 1
ATOM 722 C CA . THR A 1 97 ? 8.828 -7.023 0.221 1 98.94 97 THR A CA 1
ATOM 723 C C . THR A 1 97 ? 9.898 -8 -0.254 1 98.94 97 THR A C 1
ATOM 725 O O . THR A 1 97 ? 10.664 -8.531 0.554 1 98.94 97 THR A O 1
ATOM 728 N N . ALA A 1 98 ? 9.969 -8.227 -1.55 1 98.81 98 ALA A N 1
ATOM 729 C CA . ALA A 1 98 ? 10.977 -9.117 -2.105 1 98.81 98 ALA A CA 1
ATOM 730 C C . ALA A 1 98 ? 12.391 -8.625 -1.78 1 98.81 98 ALA A C 1
ATOM 732 O O . ALA A 1 98 ? 13.242 -9.406 -1.357 1 98.81 98 ALA A O 1
ATOM 733 N N . ILE A 1 99 ? 12.609 -7.395 -1.942 1 98.88 99 ILE A N 1
ATOM 734 C CA . ILE A 1 99 ? 13.922 -6.801 -1.692 1 98.88 99 ILE A CA 1
ATOM 735 C C . ILE A 1 99 ? 14.281 -6.945 -0.215 1 98.88 99 ILE A C 1
ATOM 737 O O . ILE A 1 99 ? 15.398 -7.34 0.125 1 98.88 99 ILE A O 1
ATOM 741 N N . ALA A 1 100 ? 13.367 -6.625 0.664 1 98.75 100 ALA A N 1
ATOM 742 C CA . ALA A 1 100 ? 13.609 -6.734 2.1 1 98.75 100 ALA A CA 1
ATOM 743 C C . ALA A 1 100 ? 13.984 -8.164 2.486 1 98.75 100 ALA A C 1
ATOM 745 O O . ALA A 1 100 ? 14.789 -8.375 3.395 1 98.75 100 ALA A O 1
ATOM 746 N N . GLU A 1 101 ? 13.383 -9.125 1.778 1 98.31 101 GLU A N 1
ATOM 747 C CA . GLU A 1 101 ? 13.617 -10.539 2.068 1 98.31 101 GLU A CA 1
ATOM 748 C C . GLU A 1 101 ? 14.844 -11.062 1.317 1 98.31 101 GLU A C 1
ATOM 750 O O . GLU A 1 101 ? 15.18 -12.242 1.414 1 98.31 101 GLU A O 1
ATOM 755 N N . GLU A 1 102 ? 15.453 -10.195 0.568 1 97.81 102 GLU A N 1
ATOM 756 C CA . GLU A 1 102 ? 16.578 -10.594 -0.277 1 97.81 102 GLU A CA 1
ATOM 757 C C . GLU A 1 102 ? 16.219 -11.797 -1.139 1 97.81 102 GLU A C 1
ATOM 759 O O . GLU A 1 102 ? 16.984 -12.766 -1.212 1 97.81 102 GLU A O 1
ATOM 764 N N . ALA A 1 103 ? 15.078 -11.734 -1.727 1 97.88 103 ALA A N 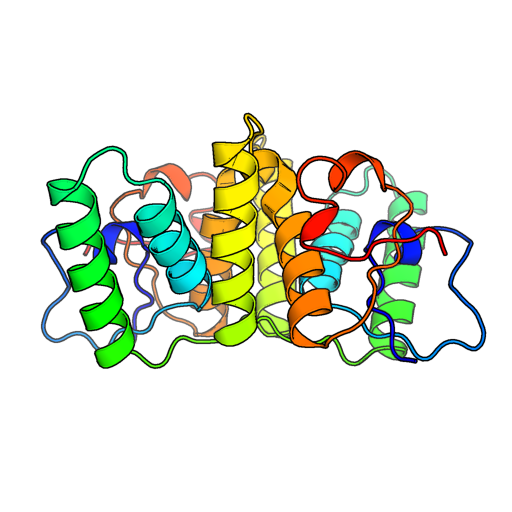1
ATOM 765 C CA . ALA A 1 103 ? 14.539 -12.82 -2.545 1 97.88 103 ALA A CA 1
ATOM 766 C C . ALA A 1 103 ? 14.055 -12.297 -3.893 1 97.88 103 ALA A C 1
ATOM 768 O O . ALA A 1 103 ? 13.672 -11.125 -4.012 1 97.88 103 ALA A O 1
ATOM 769 N N . PRO A 1 104 ? 14.078 -13.117 -4.922 1 97.12 104 PRO A N 1
ATOM 770 C CA . PRO A 1 104 ? 13.484 -12.695 -6.191 1 97.12 104 PRO A CA 1
ATOM 771 C C . PRO A 1 104 ? 11.961 -12.609 -6.129 1 97.12 104 PRO A C 1
ATOM 773 O O . PRO A 1 104 ? 11.336 -13.281 -5.297 1 97.12 104 PRO A O 1
ATOM 776 N N . LEU A 1 105 ? 11.5 -11.742 -7.008 1 97.88 105 LEU A N 1
ATOM 777 C CA . LEU A 1 105 ? 10.07 -11.625 -7.246 1 97.88 105 LEU A CA 1
ATOM 778 C C . LEU A 1 105 ? 9.641 -12.484 -8.43 1 97.88 105 LEU A C 1
ATOM 780 O O . LEU A 1 105 ? 10.203 -12.367 -9.523 1 97.88 105 LEU A O 1
ATOM 784 N N . LEU A 1 106 ? 8.711 -13.375 -8.18 1 96.56 106 LEU A N 1
ATOM 785 C CA . LEU A 1 106 ? 8.117 -14.102 -9.289 1 96.56 106 LEU A CA 1
ATOM 786 C C . LEU A 1 106 ? 6.82 -13.445 -9.75 1 96.56 106 LEU A C 1
ATOM 788 O O . LEU A 1 106 ? 5.91 -13.234 -8.945 1 96.56 106 LEU A O 1
ATOM 792 N N . THR A 1 107 ? 6.789 -13.148 -11.023 1 96.69 107 THR A N 1
ATOM 793 C CA . THR A 1 107 ? 5.648 -12.414 -11.562 1 96.69 107 THR A CA 1
ATOM 794 C C . THR A 1 107 ? 5.398 -12.797 -13.023 1 96.69 107 THR A C 1
ATOM 796 O O . THR A 1 107 ? 6.332 -13.148 -13.742 1 96.69 107 THR A O 1
ATOM 799 N N . HIS A 1 108 ? 4.133 -12.703 -13.461 1 95.94 108 HIS A N 1
ATOM 800 C CA . HIS A 1 108 ? 3.805 -12.844 -14.875 1 95.94 108 HIS A CA 1
ATOM 801 C C . HIS A 1 108 ? 3.848 -11.492 -15.586 1 95.94 108 HIS A C 1
ATOM 803 O O . HIS A 1 108 ? 3.734 -11.43 -16.812 1 95.94 108 HIS A O 1
ATOM 809 N N . ASN A 1 109 ? 4.035 -10.398 -14.844 1 96.25 109 ASN A N 1
ATOM 810 C CA . ASN A 1 109 ? 4.016 -9.047 -15.383 1 96.25 109 ASN A CA 1
ATOM 811 C C . ASN A 1 109 ? 5.391 -8.391 -15.32 1 96.25 109 ASN A C 1
ATOM 813 O O . ASN A 1 109 ? 5.539 -7.297 -14.773 1 96.25 109 ASN A O 1
ATOM 817 N N . LEU A 1 110 ? 6.344 -8.969 -15.984 1 97 110 LEU A N 1
ATOM 818 C CA . LEU A 1 110 ? 7.719 -8.484 -15.93 1 97 110 LEU A CA 1
ATOM 819 C C . LEU A 1 110 ? 7.805 -7.047 -16.438 1 97 110 LEU A C 1
ATOM 821 O O . LEU A 1 110 ? 8.617 -6.258 -15.938 1 97 110 LEU A O 1
ATOM 825 N N . ALA A 1 111 ? 6.98 -6.672 -17.359 1 96.75 111 ALA A N 1
ATOM 826 C CA . ALA A 1 111 ? 7 -5.348 -17.969 1 96.75 111 ALA A CA 1
ATOM 827 C C . ALA A 1 111 ? 6.742 -4.258 -16.938 1 96.75 111 ALA A C 1
ATOM 829 O O . ALA A 1 111 ? 7.27 -3.148 -17.047 1 96.75 111 ALA A O 1
ATOM 830 N N . ASP A 1 112 ? 6.004 -4.598 -15.906 1 96 112 ASP A N 1
ATOM 831 C CA . ASP A 1 112 ? 5.66 -3.637 -14.859 1 96 112 ASP A CA 1
ATOM 832 C C . ASP A 1 112 ? 6.887 -3.25 -14.039 1 96 112 ASP A C 1
ATOM 834 O O . ASP A 1 112 ? 6.887 -2.223 -13.359 1 96 112 ASP A O 1
ATOM 838 N N . PHE A 1 113 ? 7.941 -4.004 -14.125 1 97.75 113 PHE A N 1
ATOM 839 C CA . PHE A 1 113 ? 9.109 -3.789 -13.273 1 97.75 113 PHE A CA 1
ATOM 840 C C . PHE A 1 113 ? 10.32 -3.404 -14.117 1 97.75 113 PHE A C 1
ATOM 842 O O . PHE A 1 113 ? 11.414 -3.211 -13.586 1 97.75 113 PHE A O 1
ATOM 849 N N . GLU A 1 114 ? 10.078 -3.281 -15.414 1 97.69 114 GLU A N 1
ATOM 850 C CA . GLU A 1 114 ? 11.188 -2.988 -16.312 1 97.69 114 GLU A CA 1
ATOM 851 C C . GLU A 1 114 ? 11.859 -1.668 -15.961 1 97.69 114 GLU A C 1
ATOM 853 O O . GLU A 1 114 ? 13.094 -1.562 -16 1 97.69 114 GLU A O 1
ATOM 858 N N . ILE A 1 115 ? 11.148 -0.666 -15.633 1 97.88 115 ILE A N 1
ATOM 859 C CA . ILE A 1 115 ? 11.641 0.685 -15.391 1 97.88 115 ILE A CA 1
ATOM 860 C C . ILE A 1 115 ? 12.547 0.69 -14.164 1 97.88 115 ILE A C 1
ATOM 862 O O . ILE A 1 115 ? 13.375 1.595 -14 1 97.88 115 ILE A O 1
ATOM 866 N N . ILE A 1 116 ? 12.477 -0.369 -13.273 1 98.38 116 ILE A N 1
ATOM 867 C CA . ILE A 1 116 ? 13.312 -0.464 -12.086 1 98.38 116 ILE A CA 1
ATOM 868 C C . ILE A 1 116 ? 13.992 -1.834 -12.039 1 98.38 116 ILE A C 1
ATOM 870 O O . ILE A 1 116 ? 14.164 -2.41 -10.961 1 98.38 116 ILE A O 1
ATOM 874 N N . ASN A 1 117 ? 14.297 -2.436 -13.141 1 97.69 117 ASN A N 1
ATOM 875 C CA . ASN A 1 117 ? 14.805 -3.801 -13.234 1 97.69 117 ASN A CA 1
ATOM 876 C C . ASN A 1 117 ? 16.188 -3.926 -12.602 1 97.69 117 ASN A C 1
ATOM 878 O O . ASN A 1 117 ? 16.641 -5.035 -12.305 1 97.69 117 ASN A O 1
ATOM 882 N N . ASP A 1 118 ? 16.828 -2.863 -12.297 1 98.31 118 ASP A N 1
ATOM 883 C CA . ASP A 1 118 ? 18.125 -2.889 -11.625 1 98.31 118 ASP A CA 1
ATOM 884 C C . ASP A 1 118 ? 17.953 -2.936 -10.102 1 98.31 118 ASP A C 1
ATOM 886 O O . ASP A 1 118 ? 18.906 -3.229 -9.375 1 98.31 118 ASP A O 1
ATOM 890 N N . LEU A 1 119 ? 16.797 -2.639 -9.586 1 98.62 119 LEU A N 1
ATOM 891 C CA . LEU A 1 119 ? 16.547 -2.545 -8.148 1 98.62 119 LEU A CA 1
ATOM 892 C C . LEU A 1 119 ? 15.836 -3.789 -7.637 1 98.62 119 LEU A C 1
ATOM 894 O O . LEU A 1 119 ? 15.914 -4.109 -6.449 1 98.62 119 LEU A O 1
ATOM 898 N N . VAL A 1 120 ? 15.07 -4.391 -8.492 1 98.25 120 VAL A N 1
ATOM 899 C CA . VAL A 1 120 ? 14.305 -5.578 -8.109 1 98.25 120 VAL A CA 1
ATOM 900 C C . VAL A 1 120 ? 14.633 -6.727 -9.055 1 98.25 120 VAL A C 1
ATOM 902 O O . VAL A 1 120 ? 14.648 -6.547 -10.281 1 98.25 120 VAL A O 1
ATOM 905 N N . THR A 1 121 ? 14.945 -7.875 -8.484 1 98.12 121 THR A N 1
ATOM 906 C CA . THR A 1 121 ? 15.125 -9.094 -9.281 1 98.12 121 THR A CA 1
ATOM 907 C C . THR A 1 121 ? 13.781 -9.781 -9.508 1 98.12 121 THR A C 1
ATOM 909 O O . THR A 1 121 ? 13.203 -10.352 -8.586 1 98.12 121 THR A O 1
ATOM 912 N N . ALA A 1 122 ? 13.305 -9.711 -10.719 1 97.94 122 ALA A N 1
ATOM 913 C CA . ALA A 1 122 ? 12.008 -10.289 -11.055 1 97.94 122 ALA A CA 1
ATOM 914 C C . ALA A 1 122 ? 12.141 -11.32 -12.172 1 97.94 122 ALA A C 1
ATOM 916 O O . ALA A 1 122 ? 12.906 -11.117 -13.125 1 97.94 122 ALA A O 1
ATOM 917 N N . HIS A 1 123 ? 11.375 -12.445 -11.969 1 94.62 123 HIS A N 1
ATOM 918 C CA . HIS A 1 123 ? 11.383 -13.523 -12.945 1 94.62 123 HIS A CA 1
ATOM 919 C C . HIS A 1 123 ? 9.977 -14.07 -13.172 1 94.62 123 HIS A C 1
ATOM 921 O O . HIS A 1 123 ? 9.094 -13.898 -12.328 1 94.62 123 HIS A O 1
ATOM 927 N N . ARG A 1 124 ? 9.867 -14.703 -14.289 1 93.5 124 ARG A N 1
ATOM 928 C CA . ARG A 1 124 ? 8.664 -15.5 -14.484 1 93.5 124 ARG A CA 1
ATOM 929 C C . ARG A 1 124 ? 8.727 -16.797 -13.695 1 93.5 124 ARG A C 1
ATOM 931 O O . ARG A 1 124 ? 9.797 -17.391 -13.547 1 93.5 124 ARG A O 1
ATOM 938 N N . PRO A 1 125 ? 7.582 -17.234 -13.203 1 89.25 125 PRO A N 1
ATOM 939 C CA . PRO A 1 125 ? 7.59 -18.5 -12.453 1 89.25 125 PRO A CA 1
ATOM 940 C C . PRO A 1 125 ? 8.023 -19.688 -13.312 1 89.25 125 PRO A C 1
ATOM 942 O O . PRO A 1 125 ? 7.848 -19.672 -14.531 1 89.25 125 PRO A O 1
ATOM 945 N N . MET B 1 1 ? -8.094 9.227 23.438 1 63.75 1 MET B N 1
ATOM 946 C CA . MET B 1 1 ? -8.359 8.305 22.328 1 63.75 1 MET B CA 1
ATOM 947 C C . MET B 1 1 ? -7.242 8.359 21.297 1 63.75 1 MET B C 1
ATOM 949 O O . MET B 1 1 ? -6.613 9.406 21.109 1 63.75 1 MET B O 1
ATOM 953 N N . LYS B 1 2 ? -6.695 7.188 20.781 1 90.25 2 LYS B N 1
ATOM 954 C CA . LYS B 1 2 ? -5.613 7.145 19.812 1 90.25 2 LYS B CA 1
ATOM 955 C C . LYS B 1 2 ? -6.137 7.391 18.391 1 90.25 2 LYS B C 1
ATOM 957 O O . LYS B 1 2 ? -7.184 6.863 18.016 1 90.25 2 LYS B O 1
ATOM 962 N N . ALA B 1 3 ? -5.617 8.398 17.75 1 96.38 3 ALA B N 1
ATOM 963 C CA . ALA B 1 3 ? -5.941 8.656 16.344 1 96.38 3 ALA B CA 1
ATOM 964 C C . ALA B 1 3 ? -4.805 8.219 15.43 1 96.38 3 ALA B C 1
ATOM 966 O O . ALA B 1 3 ? -3.656 8.109 15.867 1 96.38 3 ALA B O 1
ATOM 967 N N . ILE B 1 4 ? -5.203 7.906 14.219 1 97.81 4 ILE B N 1
ATOM 968 C CA . ILE B 1 4 ? -4.195 7.66 13.195 1 97.81 4 ILE B CA 1
ATOM 969 C C . ILE B 1 4 ? -4.043 8.898 12.312 1 97.81 4 ILE B C 1
ATOM 971 O O . ILE B 1 4 ? -5.031 9.422 11.789 1 97.81 4 ILE B O 1
ATOM 975 N N . LEU B 1 5 ? -2.84 9.391 12.219 1 96.88 5 LEU B N 1
ATOM 976 C CA . LEU B 1 5 ? -2.576 10.594 11.438 1 96.88 5 LEU B CA 1
ATOM 977 C C . LEU B 1 5 ? -2.309 10.25 9.977 1 96.88 5 LEU B C 1
ATOM 979 O O . LEU B 1 5 ? -1.472 9.398 9.68 1 96.88 5 LEU B O 1
ATOM 983 N N . ASP B 1 6 ? -3.035 10.914 9.148 1 97.12 6 ASP B N 1
ATOM 984 C CA . ASP B 1 6 ? -2.756 10.867 7.719 1 97.12 6 ASP B CA 1
ATOM 985 C C . ASP B 1 6 ? -1.503 11.664 7.375 1 97.12 6 ASP B C 1
ATOM 987 O O . ASP B 1 6 ? -1.092 12.547 8.141 1 97.12 6 ASP B O 1
ATOM 991 N N . THR B 1 7 ? -0.929 11.32 6.238 1 97.38 7 THR B N 1
ATOM 992 C CA . THR B 1 7 ? 0.306 11.984 5.836 1 97.38 7 THR B CA 1
ATOM 993 C C . THR B 1 7 ? 0.089 13.484 5.691 1 97.38 7 THR B C 1
ATOM 995 O O . THR B 1 7 ? 0.987 14.281 5.98 1 97.38 7 THR B O 1
ATOM 998 N N . SER B 1 8 ? -1.077 13.875 5.258 1 96.19 8 SER B N 1
ATOM 999 C CA . SER B 1 8 ? -1.38 15.289 5.098 1 96.19 8 SER B CA 1
ATOM 1000 C C . SER B 1 8 ? -1.239 16.047 6.418 1 96.19 8 SER B C 1
ATOM 1002 O O . SER B 1 8 ? -0.924 17.234 6.434 1 96.19 8 SER B O 1
ATOM 1004 N N . VAL B 1 9 ? -1.478 15.375 7.508 1 96.06 9 VAL B N 1
ATOM 1005 C CA . VAL B 1 9 ? -1.347 15.984 8.828 1 96.06 9 VAL B CA 1
ATOM 1006 C C . VAL B 1 9 ? 0.128 16.062 9.219 1 96.06 9 VAL B C 1
ATOM 1008 O O . VAL B 1 9 ? 0.571 17.047 9.805 1 96.06 9 VAL B O 1
ATOM 1011 N N . LEU B 1 10 ? 0.854 15.07 8.867 1 95.88 10 LEU B N 1
ATOM 1012 C CA . LEU B 1 10 ? 2.27 14.992 9.211 1 95.88 10 LEU B CA 1
ATOM 1013 C C . LEU B 1 10 ? 3.066 16.062 8.477 1 95.88 10 LEU B C 1
ATOM 1015 O O . LEU B 1 10 ? 4.074 16.562 8.992 1 95.88 10 LEU B O 1
ATOM 1019 N N . ILE B 1 11 ? 2.646 16.391 7.289 1 94.75 11 ILE B N 1
ATOM 1020 C CA . ILE B 1 11 ? 3.404 17.344 6.488 1 94.75 11 ILE B CA 1
ATOM 1021 C C . ILE B 1 11 ? 2.826 18.75 6.676 1 94.75 11 ILE B C 1
ATOM 1023 O O . ILE B 1 11 ? 3.41 19.734 6.223 1 94.75 11 ILE B O 1
ATOM 1027 N N . GLY B 1 12 ? 1.736 18.797 7.328 1 84.31 12 GLY B N 1
ATOM 1028 C CA . GLY B 1 12 ? 1.121 20.078 7.574 1 84.31 12 GLY B CA 1
ATOM 1029 C C . GLY B 1 12 ? 1.667 20.781 8.805 1 84.31 12 GLY B C 1
ATOM 1030 O O . GLY B 1 12 ? 2.578 20.266 9.461 1 84.31 12 GLY B O 1
ATOM 1031 N N . ASP B 1 13 ? 1.241 21.922 9.016 1 74.75 13 ASP B N 1
ATOM 1032 C CA . ASP B 1 13 ? 1.741 22.766 10.086 1 74.75 13 ASP B CA 1
ATOM 1033 C C . ASP B 1 13 ? 0.911 22.609 11.359 1 74.75 13 ASP B C 1
ATOM 1035 O O . ASP B 1 13 ? 1.196 23.234 12.383 1 74.75 13 ASP B O 1
ATOM 1039 N N . ASP B 1 14 ? 0.094 21.672 11.305 1 67 14 ASP B N 1
ATOM 1040 C CA . ASP B 1 14 ? -0.869 21.625 12.406 1 67 14 ASP B CA 1
ATOM 1041 C C . ASP B 1 14 ? -0.871 20.266 13.086 1 67 14 ASP B C 1
ATOM 1043 O O . ASP B 1 14 ? -1.933 19.719 13.383 1 67 14 ASP B O 1
ATOM 1047 N N . ALA B 1 15 ? 0.207 19.797 13.516 1 66 15 ALA B N 1
ATOM 1048 C CA . ALA B 1 15 ? 0.17 18.5 14.203 1 66 15 ALA B CA 1
ATOM 1049 C C . ALA B 1 15 ? -0.65 18.594 15.484 1 66 15 ALA B C 1
ATOM 1051 O O . ALA B 1 15 ? -0.534 19.562 16.234 1 66 15 ALA B O 1
ATOM 1052 N N . PRO B 1 16 ? -1.505 17.562 15.555 1 69.75 16 PRO B N 1
ATOM 1053 C CA . PRO B 1 16 ? -2.334 17.594 16.766 1 69.75 16 PRO B CA 1
ATOM 1054 C C . PRO B 1 16 ? -1.509 17.516 18.047 1 69.75 16 PRO B C 1
ATOM 1056 O O . PRO B 1 16 ? -0.484 16.828 18.078 1 69.75 16 PRO B O 1
ATOM 1059 N N . THR B 1 17 ? -1.794 18.469 18.891 1 68.5 17 THR B N 1
ATOM 1060 C CA . THR B 1 17 ? -1.175 18.469 20.203 1 68.5 17 THR B CA 1
ATOM 1061 C C . THR B 1 17 ? -2.082 17.797 21.234 1 68.5 17 THR B C 1
ATOM 1063 O O . THR B 1 17 ? -3.301 17.984 21.203 1 68.5 17 THR B O 1
ATOM 1066 N N . GLY B 1 18 ? -1.479 16.984 22.109 1 70.12 18 GLY B N 1
ATOM 1067 C CA . GLY B 1 18 ? -2.189 16.438 23.25 1 70.12 18 GLY B CA 1
ATOM 1068 C C . GLY B 1 18 ? -2.977 15.18 22.922 1 70.12 18 GLY B C 1
ATOM 1069 O O . GLY B 1 18 ? -3.797 14.727 23.719 1 70.12 18 GLY B O 1
ATOM 1070 N N . VAL B 1 19 ? -3 14.828 21.719 1 73.94 19 VAL B N 1
ATOM 1071 C CA . VAL B 1 19 ? -3.729 13.609 21.359 1 73.94 19 VAL B CA 1
ATOM 1072 C C . VAL B 1 19 ? -2.748 12.461 21.172 1 73.94 19 VAL B C 1
ATOM 1074 O O . VAL B 1 19 ? -1.649 12.648 20.641 1 73.94 19 VAL B O 1
ATOM 1077 N N . GLU B 1 20 ? -3.098 11.391 21.781 1 91.81 20 GLU B N 1
ATOM 1078 C CA . GLU B 1 20 ? -2.361 10.172 21.453 1 91.81 20 GLU B CA 1
ATOM 1079 C C . GLU B 1 20 ? -2.588 9.781 20 1 91.81 20 GLU B C 1
ATOM 1081 O O . GLU B 1 20 ? -3.73 9.648 19.547 1 91.81 20 GLU B O 1
ATOM 1086 N N . ALA B 1 21 ? -1.538 9.812 19.25 1 94.81 21 ALA B N 1
ATOM 1087 C CA . ALA B 1 21 ? -1.677 9.547 17.812 1 94.81 21 ALA B CA 1
ATOM 1088 C C . ALA B 1 21 ? -0.683 8.484 17.359 1 94.81 21 ALA B C 1
ATOM 1090 O O . ALA B 1 21 ? 0.387 8.328 17.953 1 94.81 21 ALA B O 1
ATOM 1091 N N . GLY B 1 22 ? -1.114 7.66 16.453 1 97 22 GLY B N 1
ATOM 1092 C CA . GLY B 1 22 ? -0.244 6.75 15.719 1 97 22 GLY B CA 1
ATOM 1093 C C . GLY B 1 22 ? -0.198 7.031 14.234 1 97 22 GLY B C 1
ATOM 1094 O O . GLY B 1 22 ? -0.954 7.863 13.727 1 97 22 GLY B O 1
ATOM 1095 N N . ILE B 1 23 ? 0.762 6.367 13.633 1 97.81 23 ILE B N 1
ATOM 1096 C CA . ILE B 1 23 ? 0.847 6.461 12.18 1 97.81 23 ILE B CA 1
ATOM 1097 C C . ILE B 1 23 ? 1.018 5.066 11.578 1 97.81 23 ILE B C 1
ATOM 1099 O O . ILE B 1 23 ? 1.5 4.148 12.25 1 97.81 23 ILE B O 1
ATOM 1103 N N . SER B 1 24 ? 0.526 4.945 10.344 1 98.88 24 SER B N 1
ATOM 1104 C CA . SER B 1 24 ? 0.791 3.754 9.547 1 98.88 24 SER B CA 1
ATOM 1105 C C . SER B 1 24 ? 2.191 3.791 8.945 1 98.88 24 SER B C 1
ATOM 1107 O O . SER B 1 24 ? 2.689 4.859 8.586 1 98.88 24 SER B O 1
ATOM 1109 N N . VAL B 1 25 ? 2.787 2.67 8.695 1 98.94 25 VAL B N 1
ATOM 1110 C CA . VAL B 1 25 ? 4.059 2.598 7.98 1 98.94 25 VAL B CA 1
ATOM 1111 C C . VAL B 1 25 ? 3.887 3.152 6.57 1 98.94 25 VAL B C 1
ATOM 1113 O O . VAL B 1 25 ? 4.859 3.568 5.938 1 98.94 25 VAL B O 1
ATOM 1116 N N . VAL B 1 26 ? 2.715 3.205 6.09 1 98.94 26 VAL B N 1
ATOM 1117 C CA . VAL B 1 26 ? 2.438 3.738 4.762 1 98.94 26 VAL B CA 1
ATOM 1118 C C . VAL B 1 26 ? 2.811 5.219 4.711 1 98.94 26 VAL B C 1
ATOM 1120 O O . VAL B 1 26 ? 3.281 5.711 3.682 1 98.94 26 VAL B O 1
ATOM 1123 N N . SER B 1 27 ? 2.676 5.895 5.832 1 98.75 27 SER B N 1
ATOM 1124 C CA . SER B 1 27 ? 3.104 7.285 5.898 1 98.75 27 SER B CA 1
ATOM 1125 C C . SER B 1 27 ? 4.617 7.406 5.738 1 98.75 27 SER B C 1
ATOM 1127 O O . SER B 1 27 ? 5.109 8.383 5.176 1 98.75 27 SER B O 1
ATOM 1129 N N . ILE B 1 28 ? 5.344 6.41 6.215 1 98.81 28 ILE B N 1
ATOM 1130 C CA . ILE B 1 28 ? 6.793 6.383 6.039 1 98.81 28 ILE B CA 1
ATOM 1131 C C . ILE B 1 28 ? 7.129 6.258 4.559 1 98.81 28 ILE B C 1
ATOM 1133 O O . ILE B 1 28 ? 8.031 6.938 4.059 1 98.81 28 ILE B O 1
ATOM 1137 N N . THR B 1 29 ? 6.41 5.398 3.814 1 98.94 29 THR B N 1
ATOM 1138 C CA . THR B 1 29 ? 6.566 5.285 2.369 1 98.94 29 THR B CA 1
ATOM 1139 C C . THR B 1 29 ? 6.387 6.645 1.698 1 98.94 29 THR B C 1
ATOM 1141 O O . THR B 1 29 ? 7.23 7.066 0.902 1 98.94 29 THR B O 1
ATOM 1144 N N . GLU B 1 30 ? 5.332 7.324 2.094 1 98.75 30 GLU B N 1
ATOM 1145 C CA . GLU B 1 30 ? 5.004 8.609 1.478 1 98.75 30 GLU B CA 1
ATOM 1146 C C . GLU B 1 30 ? 6.07 9.656 1.777 1 98.75 30 GLU B C 1
ATOM 1148 O O . GLU B 1 30 ? 6.457 10.422 0.895 1 98.75 30 GLU B O 1
ATOM 1153 N N . LEU B 1 31 ? 6.523 9.703 2.973 1 98.69 31 LEU B N 1
ATOM 1154 C CA . LEU B 1 31 ? 7.496 10.711 3.381 1 98.69 31 LEU B CA 1
ATOM 1155 C C . LEU B 1 31 ? 8.852 10.461 2.729 1 98.69 31 LEU B C 1
ATOM 1157 O O . LEU B 1 31 ? 9.508 11.391 2.27 1 98.69 31 LEU B O 1
ATOM 1161 N N . HIS B 1 32 ? 9.305 9.188 2.668 1 98.81 32 HIS B N 1
ATOM 1162 C CA . HIS B 1 32 ? 10.539 8.867 1.968 1 98.81 32 HIS B CA 1
ATOM 1163 C C . HIS B 1 32 ? 10.445 9.227 0.488 1 98.81 32 HIS B C 1
ATOM 1165 O O . HIS B 1 32 ? 11.352 9.844 -0.066 1 98.81 32 HIS B O 1
ATOM 1171 N N . PHE B 1 33 ? 9.383 8.883 -0.154 1 98.88 33 PHE B N 1
ATOM 1172 C CA . PHE B 1 33 ? 9.141 9.258 -1.541 1 98.88 33 PHE B CA 1
ATOM 1173 C C . PHE B 1 33 ? 9.281 10.766 -1.723 1 98.88 33 PHE B C 1
ATOM 1175 O O . PHE B 1 33 ? 9.945 11.227 -2.648 1 98.88 33 PHE B O 1
ATOM 1182 N N . GLY B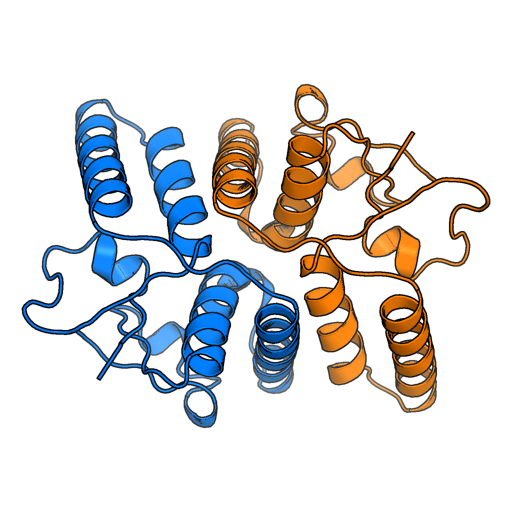 1 34 ? 8.625 11.477 -0.855 1 98.62 34 GLY B N 1
ATOM 1183 C CA . GLY B 1 34 ? 8.656 12.93 -0.925 1 98.62 34 GLY B CA 1
ATOM 1184 C C . GLY B 1 34 ? 10.07 13.5 -0.894 1 98.62 34 GLY B C 1
ATOM 1185 O O . GLY B 1 34 ? 10.383 14.43 -1.634 1 98.62 34 GLY B O 1
ATOM 1186 N N . VAL B 1 35 ? 10.852 12.984 0.021 1 98.75 35 VAL B N 1
ATOM 1187 C CA . VAL B 1 35 ? 12.234 13.445 0.134 1 98.75 35 VAL B CA 1
ATOM 1188 C C . VAL B 1 35 ? 12.969 13.18 -1.176 1 98.75 35 VAL B C 1
ATOM 1190 O O . VAL B 1 35 ? 13.648 14.062 -1.704 1 98.75 35 VAL B O 1
ATOM 1193 N N . LEU B 1 36 ? 12.773 12.031 -1.787 1 98.75 36 LEU B N 1
ATOM 1194 C CA . LEU B 1 36 ? 13.594 11.562 -2.902 1 98.75 36 LEU B CA 1
ATOM 1195 C C . LEU B 1 36 ? 13.188 12.258 -4.199 1 98.75 36 LEU B C 1
ATOM 1197 O O . LEU B 1 36 ? 13.984 12.344 -5.137 1 98.75 36 LEU B O 1
ATOM 1201 N N . VAL B 1 37 ? 11.969 12.797 -4.23 1 98.5 37 VAL B N 1
ATOM 1202 C CA . VAL B 1 37 ? 11.531 13.406 -5.488 1 98.5 37 VAL B CA 1
ATOM 1203 C C . VAL B 1 37 ? 11.516 14.922 -5.352 1 98.5 37 VAL B C 1
ATOM 1205 O O . VAL B 1 37 ? 11.055 15.633 -6.254 1 98.5 37 VAL B O 1
ATOM 1208 N N . ALA B 1 38 ? 11.945 15.445 -4.203 1 98.06 38 ALA B N 1
ATOM 1209 C CA . ALA B 1 38 ? 12.008 16.891 -4.027 1 98.06 38 ALA B CA 1
ATOM 1210 C C . ALA B 1 38 ? 12.812 17.547 -5.145 1 98.06 38 ALA B C 1
ATOM 1212 O O . ALA B 1 38 ? 13.859 17.031 -5.547 1 98.06 38 ALA B O 1
ATOM 1213 N N . ARG B 1 39 ? 12.383 18.688 -5.559 1 95.19 39 ARG B N 1
ATOM 1214 C CA . ARG B 1 39 ? 12.922 19.281 -6.785 1 95.19 39 ARG B CA 1
ATOM 1215 C C . ARG B 1 39 ? 14.047 20.266 -6.473 1 95.19 39 ARG B C 1
ATOM 1217 O O . ARG B 1 39 ? 14.828 20.609 -7.359 1 95.19 39 ARG B O 1
ATOM 1224 N N . ASP B 1 40 ? 14.125 20.797 -5.289 1 96.62 40 ASP B N 1
ATOM 1225 C CA . ASP B 1 40 ? 15.219 21.703 -4.93 1 96.62 40 ASP B CA 1
ATOM 1226 C C . ASP B 1 40 ? 15.75 21.375 -3.535 1 96.62 40 ASP B C 1
ATOM 1228 O O . ASP B 1 40 ? 15.086 20.703 -2.748 1 96.62 40 ASP B O 1
ATOM 1232 N N . ASP B 1 41 ? 16.844 21.984 -3.258 1 97.69 41 ASP B N 1
ATOM 1233 C CA . ASP B 1 41 ? 17.609 21.625 -2.07 1 97.69 41 ASP B CA 1
ATOM 1234 C C . ASP B 1 41 ? 16.906 22.109 -0.799 1 97.69 41 ASP B C 1
ATOM 1236 O O . ASP B 1 41 ? 16.953 21.422 0.229 1 97.69 41 ASP B O 1
ATOM 1240 N N . ASP B 1 42 ? 16.375 23.203 -0.838 1 97.94 42 ASP B N 1
ATOM 1241 C CA . ASP B 1 42 ? 15.711 23.734 0.346 1 97.94 42 ASP B CA 1
ATOM 1242 C C . ASP B 1 42 ? 14.492 22.891 0.71 1 97.94 42 ASP B C 1
ATOM 1244 O O . ASP B 1 42 ? 14.281 22.562 1.88 1 97.94 42 ASP B O 1
ATOM 1248 N N . GLU B 1 43 ? 13.75 22.578 -0.336 1 97.75 43 GLU B N 1
ATOM 1249 C CA . GLU B 1 43 ? 12.594 21.703 -0.11 1 97.75 43 GLU B CA 1
ATOM 1250 C C . GLU B 1 43 ? 13.023 20.328 0.392 1 97.75 43 GLU B C 1
ATOM 1252 O O . GLU B 1 43 ? 12.422 19.781 1.316 1 97.75 43 GLU B O 1
ATOM 1257 N N . ARG B 1 44 ? 14.047 19.781 -0.165 1 98.38 44 ARG B N 1
ATOM 1258 C CA . ARG B 1 44 ? 14.57 18.484 0.259 1 98.38 44 ARG B CA 1
ATOM 1259 C C . ARG B 1 44 ? 15 18.531 1.723 1 98.38 44 ARG B C 1
ATOM 1261 O O . ARG B 1 44 ? 14.68 17.609 2.49 1 98.38 44 ARG B O 1
ATOM 1268 N N . ALA B 1 45 ? 15.664 19.594 2.086 1 98.31 45 ALA B N 1
ATOM 1269 C CA . ALA B 1 45 ? 16.125 19.719 3.463 1 98.31 45 ALA B CA 1
ATOM 1270 C C . ALA B 1 45 ? 14.961 19.766 4.438 1 98.31 45 ALA B C 1
ATOM 1272 O O . ALA B 1 45 ? 15 19.141 5.496 1 98.31 45 ALA B O 1
ATOM 1273 N N . ARG B 1 46 ? 13.93 20.484 4.09 1 96.81 46 ARG B N 1
ATOM 1274 C CA . ARG B 1 46 ? 12.742 20.562 4.938 1 96.81 46 ARG B CA 1
ATOM 1275 C C . ARG B 1 46 ? 12.07 19.203 5.074 1 96.81 46 ARG B C 1
ATOM 1277 O O . ARG B 1 46 ? 11.656 18.812 6.168 1 96.81 46 ARG B O 1
ATOM 1284 N N . ARG B 1 47 ? 12.031 18.531 3.965 1 98.12 47 ARG B N 1
ATOM 1285 C CA . ARG B 1 47 ? 11.375 17.219 3.979 1 98.12 47 ARG B CA 1
ATOM 1286 C C . ARG B 1 47 ? 12.195 16.203 4.762 1 98.12 47 ARG B C 1
ATOM 1288 O O . ARG B 1 47 ? 11.641 15.344 5.445 1 98.12 47 ARG B O 1
ATOM 1295 N N . VAL B 1 48 ? 13.469 16.312 4.711 1 98.38 48 VAL B N 1
ATOM 1296 C CA . VAL B 1 48 ? 14.352 15.438 5.477 1 98.38 48 VAL B CA 1
ATOM 1297 C C . VAL B 1 48 ? 14.148 15.68 6.969 1 98.38 48 VAL B C 1
ATOM 1299 O O . VAL B 1 48 ? 14.047 14.727 7.75 1 98.38 48 VAL B O 1
ATOM 1302 N N . GLN B 1 49 ? 14.078 16.891 7.348 1 97.44 49 GLN B N 1
ATOM 1303 C CA . GLN B 1 49 ? 13.875 17.234 8.75 1 97.44 49 GLN B CA 1
ATOM 1304 C C . GLN B 1 49 ? 12.531 16.719 9.258 1 97.44 49 GLN B C 1
ATOM 1306 O O . GLN B 1 49 ? 12.438 16.188 10.367 1 97.44 49 GLN B O 1
ATOM 1311 N N . ARG B 1 50 ? 11.547 16.859 8.477 1 96.75 50 ARG B N 1
ATOM 1312 C CA . ARG B 1 50 ? 10.227 16.359 8.844 1 96.75 50 ARG B CA 1
ATOM 1313 C C . ARG B 1 50 ? 10.227 14.836 8.977 1 96.75 50 ARG B C 1
ATOM 1315 O O . ARG B 1 50 ? 9.695 14.297 9.945 1 96.75 50 ARG B O 1
ATOM 1322 N N . LEU B 1 51 ? 10.773 14.188 7.996 1 97.94 51 LEU B N 1
ATOM 1323 C CA . LEU B 1 51 ? 10.867 12.734 8.047 1 97.94 51 LEU B CA 1
ATOM 1324 C C . LEU B 1 51 ? 11.594 12.281 9.312 1 97.94 51 LEU B C 1
ATOM 1326 O O . LEU B 1 51 ? 11.125 11.383 10.016 1 97.94 51 LEU B O 1
ATOM 1330 N N . ALA B 1 52 ? 12.695 12.914 9.609 1 97.56 52 ALA B N 1
ATOM 1331 C CA . ALA B 1 52 ? 13.477 12.57 10.797 1 97.56 52 ALA B CA 1
ATOM 1332 C C . ALA B 1 52 ? 12.656 12.766 12.07 1 97.56 52 ALA B C 1
ATOM 1334 O O . ALA B 1 52 ? 12.695 11.93 12.977 1 97.56 52 ALA B O 1
ATOM 1335 N N . ALA B 1 53 ? 11.953 13.82 12.156 1 95.44 53 ALA B N 1
ATOM 1336 C CA . ALA B 1 53 ? 11.125 14.109 13.32 1 95.44 53 ALA B CA 1
ATOM 1337 C C . ALA B 1 53 ? 10.023 13.07 13.484 1 95.44 53 ALA B C 1
ATOM 1339 O O . ALA B 1 53 ? 9.75 12.609 14.594 1 95.44 53 ALA B O 1
ATOM 1340 N N . VAL B 1 54 ? 9.406 12.711 12.391 1 95.94 54 VAL B N 1
ATOM 1341 C CA . VAL B 1 54 ? 8.336 11.719 12.422 1 95.94 54 VAL B CA 1
ATOM 1342 C C . VAL B 1 54 ? 8.898 10.375 12.891 1 95.94 54 VAL B C 1
ATOM 1344 O O . VAL B 1 54 ? 8.312 9.727 13.758 1 95.94 54 VAL B O 1
ATOM 1347 N N . GLU B 1 55 ? 10.047 10 12.367 1 97 55 GLU B N 1
ATOM 1348 C CA . GLU B 1 55 ? 10.648 8.727 12.727 1 97 55 GLU B CA 1
ATOM 1349 C C . GLU B 1 55 ? 11.094 8.711 14.188 1 97 55 GLU B C 1
ATOM 1351 O O . GLU B 1 55 ? 11.047 7.672 14.852 1 97 55 GLU B O 1
ATOM 1356 N N . ALA B 1 56 ? 11.422 9.844 14.656 1 95.69 56 ALA B N 1
ATOM 1357 C CA . ALA B 1 56 ? 11.859 9.953 16.047 1 95.69 56 ALA B CA 1
ATOM 1358 C C . ALA B 1 56 ? 10.664 9.922 17 1 95.69 56 ALA B C 1
ATOM 1360 O O . ALA B 1 56 ? 10.797 9.547 18.156 1 95.69 56 ALA B O 1
ATOM 1361 N N . THR B 1 57 ? 9.555 10.266 16.531 1 93.44 57 THR B N 1
ATOM 1362 C CA . THR B 1 57 ? 8.391 10.469 17.391 1 93.44 57 THR B CA 1
ATOM 1363 C C . THR B 1 57 ? 7.516 9.219 17.406 1 93.44 57 THR B C 1
ATOM 1365 O O . THR B 1 57 ? 6.898 8.898 18.438 1 93.44 57 THR B O 1
ATOM 1368 N N . PHE B 1 58 ? 7.488 8.57 16.297 1 95.69 58 PHE B N 1
ATOM 1369 C CA . PHE B 1 58 ? 6.5 7.504 16.172 1 95.69 58 PHE B CA 1
ATOM 1370 C C . PHE B 1 58 ? 7.18 6.152 15.977 1 95.69 58 PHE B C 1
ATOM 1372 O O . PHE B 1 58 ? 8.273 6.074 15.406 1 95.69 58 PHE B O 1
ATOM 1379 N N . ASP B 1 59 ? 6.547 5.105 16.516 1 97.25 59 ASP B N 1
ATOM 1380 C CA . ASP B 1 59 ? 6.719 3.729 16.062 1 97.25 59 ASP B CA 1
ATOM 1381 C C . ASP B 1 59 ? 5.605 3.33 15.094 1 97.25 59 ASP B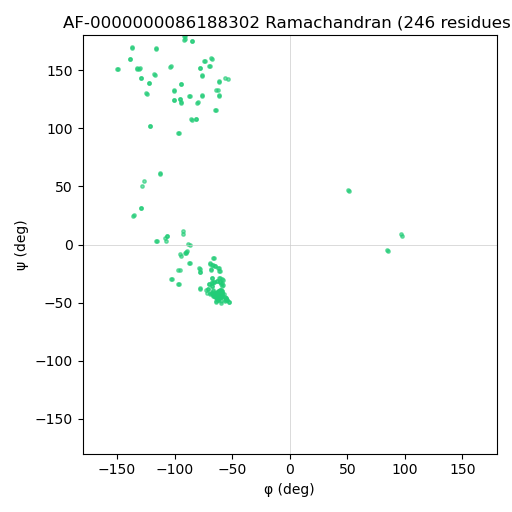 C 1
ATOM 1383 O O . ASP B 1 59 ? 4.516 2.941 15.516 1 97.25 59 ASP B O 1
ATOM 1387 N N . PRO B 1 60 ? 5.84 3.432 13.82 1 98.44 60 PRO B N 1
ATOM 1388 C CA . PRO B 1 60 ? 4.77 3.252 12.836 1 98.44 60 PRO B CA 1
ATOM 1389 C C . PRO B 1 60 ? 4.145 1.858 12.891 1 98.44 60 PRO B C 1
ATOM 1391 O O . PRO B 1 60 ? 4.855 0.869 13.094 1 98.44 60 PRO B O 1
ATOM 1394 N N . LEU B 1 61 ? 2.838 1.785 12.758 1 98.81 61 LEU B N 1
ATOM 1395 C CA . LEU B 1 61 ? 2.1 0.526 12.75 1 98.81 61 LEU B CA 1
ATOM 1396 C C . LEU B 1 61 ? 2.262 -0.196 11.422 1 98.81 61 LEU B C 1
ATOM 1398 O O . LEU B 1 61 ? 2.047 0.395 10.359 1 98.81 61 LEU B O 1
ATOM 1402 N N . PRO B 1 62 ? 2.656 -1.46 11.438 1 98.94 62 PRO B N 1
ATOM 1403 C CA . PRO B 1 62 ? 2.791 -2.201 10.18 1 98.94 62 PRO B CA 1
ATOM 1404 C C . PRO B 1 62 ? 1.449 -2.455 9.5 1 98.94 62 PRO B C 1
ATOM 1406 O O . PRO B 1 62 ? 0.397 -2.322 10.133 1 98.94 62 PRO B O 1
ATOM 1409 N N . VAL B 1 63 ? 1.541 -2.732 8.18 1 98.94 63 VAL B N 1
ATOM 1410 C CA . VAL B 1 63 ? 0.384 -3.344 7.539 1 98.94 63 VAL B CA 1
ATOM 1411 C C . VAL B 1 63 ? 0.374 -4.848 7.812 1 98.94 63 VAL B C 1
ATOM 1413 O O . VAL B 1 63 ? 1.193 -5.59 7.266 1 98.94 63 VAL B O 1
ATOM 1416 N N . SER B 1 64 ? -0.536 -5.23 8.633 1 98.88 64 SER B N 1
ATOM 1417 C CA . SER B 1 64 ? -0.727 -6.633 8.984 1 98.88 64 SER B CA 1
ATOM 1418 C C . SER B 1 64 ? -1.737 -7.305 8.062 1 98.88 64 SER B C 1
ATOM 1420 O O . SER B 1 64 ? -2.326 -6.652 7.199 1 98.88 64 SER B O 1
ATOM 1422 N N . ALA B 1 65 ? -1.885 -8.586 8.297 1 98.75 65 ALA B N 1
ATOM 1423 C CA . ALA B 1 65 ? -2.889 -9.312 7.516 1 98.75 65 ALA B CA 1
ATOM 1424 C C . ALA B 1 65 ? -4.281 -8.734 7.742 1 98.75 65 ALA B C 1
ATOM 1426 O O . ALA B 1 65 ? -5.082 -8.641 6.812 1 98.75 65 ALA B O 1
ATOM 1427 N N . GLU B 1 66 ? -4.539 -8.375 8.969 1 98.81 66 GLU B N 1
ATOM 1428 C CA . GLU B 1 66 ? -5.828 -7.758 9.273 1 98.81 66 GLU B CA 1
ATOM 1429 C C . GLU B 1 66 ? -6 -6.438 8.531 1 98.81 66 GLU B C 1
ATOM 1431 O O . GLU B 1 66 ? -7.031 -6.207 7.898 1 98.81 66 GLU B O 1
ATOM 1436 N N . VAL B 1 67 ? -5.008 -5.605 8.578 1 98.94 67 VAL B N 1
ATOM 1437 C CA . VAL B 1 67 ? -5.051 -4.324 7.879 1 98.94 67 VAL B CA 1
ATOM 1438 C C . VAL B 1 67 ? -5.207 -4.559 6.379 1 98.94 67 VAL B C 1
ATOM 1440 O O . VAL B 1 67 ? -5.984 -3.869 5.715 1 98.94 67 VAL B O 1
ATOM 1443 N N . ALA B 1 68 ? -4.516 -5.547 5.875 1 98.94 68 ALA B N 1
ATOM 1444 C CA . ALA B 1 68 ? -4.57 -5.855 4.449 1 98.94 68 ALA B CA 1
ATOM 1445 C C . ALA B 1 68 ? -5.984 -6.262 4.035 1 98.94 68 ALA B C 1
ATOM 1447 O O . ALA B 1 68 ? -6.457 -5.867 2.967 1 98.94 68 ALA B O 1
ATOM 1448 N N . ARG B 1 69 ? -6.656 -7.051 4.863 1 98.81 69 ARG B N 1
ATOM 1449 C CA . ARG B 1 69 ? -8.023 -7.457 4.57 1 98.81 69 ARG B CA 1
ATOM 1450 C C . ARG B 1 69 ? -8.961 -6.246 4.527 1 98.81 69 ARG B C 1
ATOM 1452 O O . ARG B 1 69 ? -9.766 -6.113 3.609 1 98.81 69 ARG B O 1
ATOM 1459 N N . ILE B 1 70 ? -8.828 -5.391 5.449 1 98.94 70 ILE B N 1
ATOM 1460 C CA . ILE B 1 70 ? -9.648 -4.184 5.5 1 98.94 70 ILE B CA 1
ATOM 1461 C C . ILE B 1 70 ? -9.344 -3.303 4.289 1 98.94 70 ILE B C 1
ATOM 1463 O O . ILE B 1 70 ? -10.258 -2.764 3.66 1 98.94 70 ILE B O 1
ATOM 1467 N N . TRP B 1 71 ? -8.094 -3.176 3.941 1 98.94 71 TRP B N 1
ATOM 1468 C CA . TRP B 1 71 ? -7.652 -2.414 2.779 1 98.94 71 TRP B CA 1
ATOM 1469 C C . TRP B 1 71 ? -8.336 -2.914 1.508 1 98.94 71 TRP B C 1
ATOM 1471 O O . TRP B 1 71 ? -8.883 -2.123 0.738 1 98.94 71 TRP B O 1
ATOM 1481 N N . GLY B 1 72 ? -8.32 -4.207 1.329 1 98.88 72 GLY B N 1
ATOM 1482 C CA . GLY B 1 72 ? -9 -4.785 0.184 1 98.88 72 GLY B CA 1
ATOM 1483 C C . GLY B 1 72 ? -10.484 -4.477 0.158 1 98.88 72 GLY B C 1
ATOM 1484 O O . GLY B 1 72 ? -11.047 -4.188 -0.9 1 98.88 72 GLY B O 1
ATOM 1485 N N . ARG B 1 73 ? -11.125 -4.504 1.308 1 98.81 73 ARG B N 1
ATOM 1486 C CA . ARG B 1 73 ? -12.555 -4.203 1.409 1 98.81 73 ARG B CA 1
ATOM 1487 C C . ARG B 1 73 ? -12.828 -2.736 1.094 1 98.81 73 ARG B C 1
ATOM 1489 O O . ARG B 1 73 ? -13.812 -2.414 0.429 1 98.81 73 ARG B O 1
ATOM 1496 N N . LEU B 1 74 ? -12 -1.854 1.574 1 98.88 74 LEU B N 1
ATOM 1497 C CA . LEU B 1 74 ? -12.172 -0.433 1.289 1 98.88 74 LEU B CA 1
ATOM 1498 C C . LEU B 1 74 ? -12.023 -0.157 -0.203 1 98.88 74 LEU B C 1
ATOM 1500 O O . LEU B 1 74 ? -12.82 0.587 -0.782 1 98.88 74 LEU B O 1
ATOM 1504 N N . ALA B 1 75 ? -11.016 -0.755 -0.817 1 98.81 75 ALA B N 1
ATOM 1505 C CA . ALA B 1 75 ? -10.82 -0.584 -2.254 1 98.81 75 ALA B CA 1
ATOM 1506 C C . ALA B 1 75 ? -12.031 -1.066 -3.039 1 98.81 75 ALA B C 1
ATOM 1508 O O . ALA B 1 75 ? -12.469 -0.407 -3.986 1 98.81 75 ALA B O 1
ATOM 1509 N N . ALA B 1 76 ? -12.562 -2.156 -2.623 1 98.88 76 ALA B N 1
ATOM 1510 C CA . ALA B 1 76 ? -13.75 -2.684 -3.281 1 98.88 76 ALA B CA 1
ATOM 1511 C C . ALA B 1 76 ? -14.938 -1.733 -3.115 1 98.88 76 ALA B C 1
ATOM 1513 O O . ALA B 1 76 ? -15.688 -1.501 -4.062 1 98.88 76 ALA B O 1
ATOM 1514 N N . ALA B 1 77 ? -15.117 -1.229 -1.898 1 98.81 77 ALA B N 1
ATOM 1515 C CA . ALA B 1 77 ? -16.203 -0.292 -1.646 1 98.81 77 ALA B CA 1
ATOM 1516 C C . ALA B 1 77 ? -16.109 0.933 -2.549 1 98.81 77 ALA B C 1
ATOM 1518 O O . ALA B 1 77 ? -17.109 1.396 -3.102 1 98.81 77 ALA B O 1
ATOM 1519 N N . VAL B 1 78 ? -14.914 1.46 -2.727 1 98.62 78 VAL B N 1
ATOM 1520 C CA . VAL B 1 78 ? -14.695 2.596 -3.615 1 98.62 78 VAL B CA 1
ATOM 1521 C C . VAL B 1 78 ? -15.125 2.232 -5.035 1 98.62 78 VAL B C 1
ATOM 1523 O O . VAL B 1 78 ? -15.875 2.979 -5.672 1 98.62 78 VAL B O 1
ATOM 1526 N N . THR B 1 79 ? -14.688 1.12 -5.504 1 98.5 79 THR B N 1
ATOM 1527 C CA . THR B 1 79 ? -15.008 0.656 -6.848 1 98.5 79 THR B CA 1
ATOM 1528 C C . THR B 1 79 ? -16.516 0.496 -7.016 1 98.5 79 THR B C 1
ATOM 1530 O O . THR B 1 79 ? -17.094 0.974 -7.992 1 98.5 79 THR B O 1
ATOM 1533 N N . GLN B 1 80 ? -17.141 -0.086 -6.051 1 98.06 80 GLN B N 1
ATOM 1534 C CA . GLN B 1 80 ? -18.578 -0.382 -6.109 1 98.06 80 GLN B CA 1
ATOM 1535 C C . GLN B 1 80 ? -19.406 0.898 -6.09 1 98.06 80 GLN B C 1
ATOM 1537 O O . GLN B 1 80 ? -20.531 0.917 -6.566 1 98.06 80 GLN B O 1
ATOM 1542 N N . ARG B 1 81 ? -18.812 1.916 -5.695 1 98.12 81 ARG B N 1
ATOM 1543 C CA . ARG B 1 81 ? -19.516 3.191 -5.594 1 98.12 81 ARG B CA 1
ATOM 1544 C C . ARG B 1 81 ? -19.094 4.141 -6.707 1 98.12 81 ARG B C 1
ATOM 1546 O O . ARG B 1 81 ? -19.375 5.34 -6.648 1 98.12 81 ARG B O 1
ATOM 1553 N N . GLY B 1 82 ? -18.359 3.684 -7.59 1 97.69 82 GLY B N 1
ATOM 1554 C CA . GLY B 1 82 ? -18.047 4.422 -8.805 1 97.69 82 GLY B CA 1
ATOM 1555 C C . GLY B 1 82 ? -16.734 5.16 -8.75 1 97.69 82 GLY B C 1
ATOM 1556 O O . GLY B 1 82 ? -16.422 5.965 -9.633 1 97.69 82 GLY B O 1
ATOM 1557 N N . GLY B 1 83 ? -15.984 4.898 -7.711 1 97.38 83 GLY B N 1
ATOM 1558 C CA . GLY B 1 83 ? -14.672 5.516 -7.602 1 97.38 83 GLY B CA 1
ATOM 1559 C C . GLY B 1 83 ? -13.562 4.664 -8.195 1 97.38 83 GLY B C 1
ATOM 1560 O O . GLY B 1 83 ? -13.82 3.584 -8.727 1 97.38 83 GLY B O 1
ATOM 1561 N N . ASN B 1 84 ? -12.289 5.191 -8.133 1 96.31 84 ASN B N 1
ATOM 1562 C CA . ASN B 1 84 ? -11.094 4.5 -8.609 1 96.31 84 ASN B CA 1
ATOM 1563 C C . ASN B 1 84 ? -10.07 4.312 -7.492 1 96.31 84 ASN B C 1
ATOM 1565 O O . ASN B 1 84 ? -9.289 5.219 -7.203 1 96.31 84 ASN B O 1
ATOM 1569 N N . PRO B 1 85 ? -10.031 3.104 -6.969 1 96.44 85 PRO B N 1
ATOM 1570 C CA . PRO B 1 85 ? -9.133 2.887 -5.836 1 96.44 85 PRO B CA 1
ATOM 1571 C C . PRO B 1 85 ? -7.66 2.961 -6.234 1 96.44 85 PRO B C 1
ATOM 1573 O O . PRO B 1 85 ? -6.801 3.227 -5.387 1 96.44 85 PRO B O 1
ATOM 1576 N N . ARG B 1 86 ? -7.344 2.787 -7.477 1 93.88 86 ARG B N 1
ATOM 1577 C CA . ARG B 1 86 ? -5.957 2.797 -7.938 1 93.88 86 ARG B CA 1
ATOM 1578 C C . ARG B 1 86 ? -5.297 4.141 -7.656 1 93.88 86 ARG B C 1
ATOM 1580 O O . ARG B 1 86 ? -4.086 4.207 -7.422 1 93.88 86 ARG B O 1
ATOM 1587 N N . ARG B 1 87 ? -6.004 5.141 -7.516 1 88.62 87 ARG B N 1
ATOM 1588 C CA . ARG B 1 87 ? -5.484 6.488 -7.324 1 88.62 87 ARG B CA 1
ATOM 1589 C C . ARG B 1 87 ? -5.293 6.797 -5.844 1 88.62 87 ARG B C 1
ATOM 1591 O O . ARG B 1 87 ? -4.695 7.816 -5.488 1 88.62 87 ARG B O 1
ATOM 1598 N N . ARG B 1 88 ? -5.762 5.863 -5.039 1 94.62 88 ARG B N 1
ATOM 1599 C CA . ARG B 1 88 ? -5.844 6.211 -3.623 1 94.62 88 ARG B CA 1
ATOM 1600 C C . ARG B 1 88 ? -5.328 5.07 -2.75 1 94.62 88 ARG B C 1
ATOM 1602 O O . ARG B 1 88 ? -5.719 4.945 -1.588 1 94.62 88 ARG B O 1
ATOM 1609 N N . GLN B 1 89 ? -4.504 4.277 -3.307 1 98.38 89 GLN B N 1
ATOM 1610 C CA . GLN B 1 89 ? -4.148 3.049 -2.602 1 98.38 89 GLN B CA 1
ATOM 1611 C C . GLN B 1 89 ? -3.473 3.357 -1.269 1 98.38 89 GLN B C 1
ATOM 1613 O O . GLN B 1 89 ? -3.793 2.742 -0.249 1 98.38 89 GLN B O 1
ATOM 1618 N N . LEU B 1 90 ? -2.588 4.371 -1.211 1 98.56 90 LEU B N 1
ATOM 1619 C CA . LEU B 1 90 ? -1.906 4.656 0.047 1 98.56 90 LEU B CA 1
ATOM 1620 C C . LEU B 1 90 ? -2.871 5.254 1.064 1 98.56 90 LEU B C 1
ATOM 1622 O O . LEU B 1 90 ? -2.84 4.895 2.244 1 98.56 90 LEU B O 1
ATOM 1626 N N . ASP B 1 91 ? -3.754 6.094 0.62 1 98.12 91 ASP B N 1
ATOM 1627 C CA . ASP B 1 91 ? -4.793 6.633 1.49 1 98.12 91 ASP B CA 1
ATOM 1628 C C . ASP B 1 91 ? -5.668 5.52 2.061 1 98.12 91 ASP B C 1
ATOM 1630 O O . ASP B 1 91 ? -6.008 5.535 3.246 1 98.12 91 ASP B O 1
ATOM 1634 N N . LEU B 1 92 ? -6.004 4.602 1.232 1 98.81 92 LEU B N 1
ATOM 1635 C CA . LEU B 1 92 ? -6.875 3.51 1.656 1 98.81 92 LEU B CA 1
ATOM 1636 C C . LEU B 1 92 ? -6.164 2.609 2.662 1 98.81 92 LEU B C 1
ATOM 1638 O O . LEU B 1 92 ? -6.789 2.094 3.59 1 98.81 92 LEU B O 1
ATOM 1642 N N . ALA B 1 93 ? -4.879 2.416 2.502 1 98.94 93 ALA B N 1
ATOM 1643 C CA . ALA B 1 93 ? -4.109 1.628 3.461 1 98.94 93 ALA B CA 1
ATOM 1644 C C . ALA B 1 93 ? -4.043 2.326 4.816 1 98.94 93 ALA B C 1
ATOM 1646 O O . ALA B 1 93 ? -4.141 1.676 5.859 1 98.94 93 ALA B O 1
ATOM 1647 N N . ILE B 1 94 ? -3.895 3.609 4.797 1 98.88 94 ILE B N 1
ATOM 1648 C CA . ILE B 1 94 ? -3.873 4.371 6.039 1 98.88 94 ILE B CA 1
ATOM 1649 C C . ILE B 1 94 ? -5.246 4.312 6.707 1 98.88 94 ILE B C 1
ATOM 1651 O O . ILE B 1 94 ? -5.344 4.125 7.922 1 98.88 94 ILE B O 1
ATOM 1655 N N . ALA B 1 95 ? -6.273 4.465 5.934 1 98.88 95 ALA B N 1
ATOM 1656 C CA . ALA B 1 95 ? -7.625 4.324 6.465 1 98.88 95 ALA B CA 1
ATOM 1657 C C . ALA B 1 95 ? -7.836 2.938 7.062 1 98.88 95 ALA B C 1
ATOM 1659 O O . ALA B 1 95 ? -8.438 2.799 8.133 1 98.88 95 ALA B O 1
ATOM 1660 N N . ALA B 1 96 ? -7.379 1.922 6.375 1 98.94 96 ALA B N 1
ATOM 1661 C CA . ALA B 1 96 ? -7.496 0.554 6.875 1 98.94 96 ALA B CA 1
ATOM 1662 C C . ALA B 1 96 ? -6.793 0.402 8.219 1 98.94 96 ALA B C 1
ATOM 1664 O O . ALA B 1 96 ? -7.277 -0.306 9.109 1 98.94 96 ALA B O 1
ATOM 1665 N N . THR B 1 97 ? -5.629 1.04 8.352 1 98.94 97 THR B N 1
ATOM 1666 C CA . THR B 1 97 ? -4.91 1.038 9.625 1 98.94 97 THR B CA 1
ATOM 1667 C C . THR B 1 97 ? -5.758 1.662 10.727 1 98.94 97 THR B C 1
ATOM 1669 O O . THR B 1 97 ? -5.84 1.125 11.836 1 98.94 97 THR B O 1
ATOM 1672 N N . ALA B 1 98 ? -6.391 2.781 10.43 1 98.81 98 ALA B N 1
ATOM 1673 C CA . ALA B 1 98 ? -7.254 3.438 11.414 1 98.81 98 ALA B CA 1
ATOM 1674 C C . ALA B 1 98 ? -8.383 2.516 11.859 1 98.81 98 ALA B C 1
ATOM 1676 O O . ALA B 1 98 ? -8.664 2.391 13.055 1 98.81 98 ALA B O 1
ATOM 1677 N N . ILE B 1 99 ? -9 1.876 10.945 1 98.88 99 ILE B N 1
ATOM 1678 C CA . ILE B 1 99 ? -10.109 0.981 11.234 1 98.88 99 ILE B CA 1
ATOM 1679 C C . ILE B 1 99 ? -9.633 -0.184 12.094 1 98.88 99 ILE B C 1
ATOM 1681 O O . ILE B 1 99 ? -10.273 -0.536 13.086 1 98.88 99 ILE B O 1
ATOM 1685 N N . ALA B 1 100 ? -8.523 -0.787 11.742 1 98.75 100 ALA B N 1
ATOM 1686 C CA . ALA B 1 100 ? -7.984 -1.906 12.508 1 98.75 100 ALA B CA 1
ATOM 1687 C C . ALA B 1 100 ? -7.699 -1.499 13.945 1 98.75 100 ALA B C 1
ATOM 1689 O O . ALA B 1 100 ? -7.852 -2.307 14.867 1 98.75 100 ALA B O 1
ATOM 1690 N N . GLU B 1 101 ? -7.305 -0.234 14.117 1 98.31 101 GLU B N 1
ATOM 1691 C CA . GLU B 1 101 ? -6.965 0.276 15.445 1 98.31 101 GLU B CA 1
ATOM 1692 C C . GLU B 1 101 ? -8.195 0.815 16.156 1 98.31 101 GLU B C 1
ATOM 1694 O O . GLU B 1 101 ? -8.102 1.312 17.281 1 98.31 101 GLU B O 1
ATOM 1699 N N . GLU B 1 102 ? -9.312 0.74 15.5 1 97.81 102 GLU B N 1
ATOM 1700 C CA . GLU B 1 102 ? -10.555 1.305 16.031 1 97.81 102 GLU B CA 1
ATOM 1701 C C . GLU B 1 102 ? -10.359 2.756 16.469 1 97.81 102 GLU B C 1
ATOM 1703 O O . GLU B 1 102 ? -10.758 3.145 17.562 1 97.81 102 GLU B O 1
ATOM 1708 N N . ALA B 1 103 ? -9.727 3.5 15.609 1 97.88 103 ALA B N 1
ATOM 1709 C CA . ALA B 1 103 ? -9.391 4.898 15.867 1 97.88 103 ALA B CA 1
ATOM 1710 C C . ALA B 1 103 ? -9.805 5.781 14.688 1 97.88 103 ALA B C 1
ATOM 1712 O O . ALA B 1 103 ? -9.875 5.316 13.555 1 97.88 103 ALA B O 1
ATOM 1713 N N . PRO B 1 104 ? -10.117 7.031 14.945 1 97.12 104 PRO B N 1
ATOM 1714 C CA . PRO B 1 104 ? -10.375 7.945 13.828 1 97.12 104 PRO B CA 1
ATOM 1715 C C . PRO B 1 104 ? -9.117 8.273 13.031 1 97.12 104 PRO B C 1
ATOM 1717 O O . PRO B 1 104 ? -8.008 8.18 13.562 1 97.12 104 PRO B O 1
ATOM 1720 N N . LEU B 1 105 ? -9.406 8.586 11.797 1 97.88 105 LEU B N 1
ATOM 1721 C CA . LEU B 1 105 ? -8.383 9.102 10.898 1 97.88 105 LEU B CA 1
ATOM 1722 C C . LEU B 1 105 ? -8.383 10.625 10.883 1 97.88 105 LEU B C 1
ATOM 1724 O O . LEU B 1 105 ? -9.422 11.25 10.648 1 97.88 105 LEU B O 1
ATOM 1728 N N . LEU B 1 106 ? -7.238 11.195 11.227 1 96.56 106 LEU B N 1
ATOM 1729 C CA . LEU B 1 106 ? -7.105 12.641 11.062 1 96.56 106 LEU B CA 1
ATOM 1730 C C . LEU B 1 106 ? -6.441 12.977 9.727 1 96.56 106 LEU B C 1
ATOM 1732 O O . LEU B 1 106 ? -5.355 12.484 9.43 1 96.56 106 LEU B O 1
ATOM 1736 N N . THR B 1 107 ? -7.137 13.805 8.984 1 96.69 107 THR B N 1
ATOM 1737 C CA . THR B 1 107 ? -6.664 14.117 7.641 1 96.69 107 THR B CA 1
ATOM 1738 C C . THR B 1 107 ? -7.078 15.523 7.238 1 96.69 107 THR B C 1
ATOM 1740 O O . THR B 1 107 ? -8.102 16.031 7.695 1 96.69 107 THR B O 1
ATOM 1743 N N . HIS B 1 108 ? -6.262 16.172 6.355 1 95.94 108 HIS B N 1
ATOM 1744 C CA . HIS B 1 108 ? -6.656 17.438 5.746 1 95.94 108 HIS B CA 1
ATOM 1745 C C . HIS B 1 108 ? -7.418 17.203 4.445 1 95.94 108 HIS B C 1
ATOM 1747 O O . HIS B 1 108 ? -7.953 18.141 3.857 1 95.94 108 HIS B O 1
ATOM 1753 N N . ASN B 1 109 ? -7.52 15.938 3.979 1 96.25 109 ASN B N 1
ATOM 1754 C CA . ASN B 1 109 ? -8.148 15.594 2.707 1 96.25 109 ASN B CA 1
ATOM 1755 C C . ASN B 1 109 ? -9.43 14.797 2.912 1 96.25 109 ASN B C 1
ATOM 1757 O O . ASN B 1 109 ? -9.594 13.719 2.344 1 96.25 109 ASN B O 1
ATOM 1761 N N . LEU B 1 110 ? -10.375 15.383 3.566 1 97 110 LEU B N 1
ATOM 1762 C CA . LEU B 1 110 ? -11.609 14.688 3.893 1 97 110 LEU B CA 1
ATOM 1763 C C . LEU B 1 110 ? -12.336 14.242 2.627 1 97 110 LEU B C 1
ATOM 1765 O O . LEU B 1 110 ? -12.977 13.188 2.609 1 97 110 LEU B O 1
ATOM 1769 N N . ALA B 1 111 ? -12.219 14.984 1.569 1 96.69 111 ALA B N 1
ATOM 1770 C CA . ALA B 1 111 ? -12.906 14.703 0.312 1 96.69 111 ALA B CA 1
ATOM 1771 C C . ALA B 1 111 ? -12.492 13.352 -0.256 1 96.69 111 ALA B C 1
ATOM 1773 O O . ALA B 1 111 ? -13.289 12.672 -0.899 1 96.69 111 ALA B O 1
ATOM 1774 N N . ASP B 1 112 ? -11.273 12.938 0.036 1 96 112 ASP B N 1
ATOM 1775 C CA . ASP B 1 112 ? -10.742 11.68 -0.475 1 96 112 ASP B CA 1
ATOM 1776 C C . ASP B 1 112 ? -11.453 10.484 0.156 1 96 112 ASP B C 1
ATOM 1778 O O . ASP B 1 112 ? -11.406 9.375 -0.379 1 96 112 ASP B O 1
ATOM 1782 N N . PHE B 1 113 ? -12.141 10.688 1.239 1 97.75 113 PHE B N 1
ATOM 1783 C CA . PHE B 1 113 ? -12.742 9.578 1.981 1 97.75 113 PHE B CA 1
ATOM 1784 C C . PHE B 1 113 ? -14.266 9.68 1.959 1 97.75 113 PHE B C 1
ATOM 1786 O O . PHE B 1 113 ? -14.953 8.852 2.559 1 97.75 113 PHE B O 1
ATOM 1793 N N . GLU B 1 114 ? -14.75 10.688 1.246 1 97.62 114 GLU B N 1
ATOM 1794 C CA . GLU B 1 114 ? -16.188 10.914 1.213 1 97.62 114 GLU B CA 1
ATOM 1795 C C . GLU B 1 114 ? -16.938 9.695 0.663 1 97.62 114 GLU B C 1
ATOM 1797 O O . GLU B 1 114 ? -18 9.328 1.169 1 97.62 114 GLU B O 1
ATOM 1802 N N . ILE B 1 115 ? -16.453 9.078 -0.341 1 97.81 115 ILE B N 1
ATOM 1803 C CA . ILE B 1 115 ? -17.109 7.988 -1.051 1 97.81 115 ILE B CA 1
ATOM 1804 C C . ILE B 1 115 ? -17.25 6.785 -0.124 1 97.81 115 ILE B C 1
ATOM 1806 O O . ILE B 1 115 ? -18.094 5.914 -0.353 1 97.81 115 ILE B O 1
ATOM 1810 N N . ILE B 1 116 ? -16.453 6.719 1.015 1 98.38 116 ILE B N 1
ATOM 1811 C CA . ILE B 1 116 ? -16.531 5.617 1.968 1 98.38 116 ILE B CA 1
ATOM 1812 C C . ILE B 1 116 ? -16.688 6.168 3.383 1 98.38 116 ILE B C 1
ATOM 1814 O O . ILE B 1 116 ? -16.141 5.613 4.336 1 98.38 116 ILE B O 1
ATOM 1818 N N . ASN B 1 117 ? -17.328 7.281 3.557 1 97.69 117 ASN B N 1
ATOM 1819 C CA . ASN B 1 117 ? -17.406 7.984 4.832 1 97.69 117 ASN B CA 1
ATOM 1820 C C . ASN B 1 117 ? -18.203 7.184 5.863 1 97.69 117 ASN B C 1
ATOM 1822 O O . ASN B 1 117 ? -18.125 7.461 7.059 1 97.69 117 ASN B O 1
ATOM 1826 N N . ASP B 1 118 ? -18.875 6.168 5.473 1 98.31 118 ASP B N 1
ATOM 1827 C CA . ASP B 1 118 ? -19.594 5.305 6.398 1 98.31 118 ASP B CA 1
ATOM 1828 C C . ASP B 1 118 ? -18.688 4.203 6.945 1 98.31 118 ASP B C 1
ATOM 1830 O O . ASP B 1 118 ? -19.031 3.541 7.93 1 98.31 118 ASP B O 1
ATOM 1834 N N . LEU B 1 119 ? -17.562 3.951 6.352 1 98.56 119 LEU B N 1
ATOM 1835 C CA . LEU B 1 119 ? -16.672 2.854 6.719 1 98.56 119 LEU B CA 1
ATOM 1836 C C . LEU B 1 119 ? -15.477 3.365 7.523 1 98.56 119 LEU B C 1
ATOM 1838 O O . LEU B 1 119 ? -14.859 2.607 8.273 1 98.56 119 LEU B O 1
ATOM 1842 N N . VAL B 1 120 ? -15.094 4.574 7.277 1 98.25 120 VAL B N 1
ATOM 1843 C CA . VAL B 1 120 ? -13.953 5.168 7.965 1 98.25 120 VAL B CA 1
ATOM 1844 C C . VAL B 1 120 ? -14.375 6.465 8.656 1 98.25 120 VAL B C 1
ATOM 1846 O O . VAL B 1 120 ? -15.047 7.305 8.047 1 98.25 120 VAL B O 1
ATOM 1849 N N . THR B 1 121 ? -14.039 6.59 9.93 1 98.12 121 THR B N 1
ATOM 1850 C CA . THR B 1 121 ? -14.242 7.84 10.656 1 98.12 121 THR B CA 1
ATOM 1851 C C . THR B 1 121 ? -13.062 8.789 10.438 1 98.12 121 THR B C 1
ATOM 1853 O O . THR B 1 121 ? -11.969 8.555 10.945 1 98.12 121 THR B O 1
ATOM 1856 N N . ALA B 1 122 ? -13.289 9.805 9.672 1 97.94 122 ALA B N 1
ATOM 1857 C CA . ALA B 1 122 ? -12.227 10.75 9.344 1 97.94 122 ALA B CA 1
ATOM 1858 C C . ALA B 1 122 ? -12.609 12.164 9.773 1 97.94 122 ALA B C 1
ATOM 1860 O O . ALA B 1 122 ? -13.766 12.578 9.633 1 97.94 122 ALA B O 1
ATOM 1861 N N . HIS B 1 123 ? -11.57 12.867 10.344 1 94.75 123 HIS B N 1
ATOM 1862 C CA . HIS B 1 123 ? -11.758 14.234 10.812 1 94.75 123 HIS B CA 1
ATOM 1863 C C . HIS B 1 123 ? -10.562 15.109 10.445 1 94.75 123 HIS B C 1
ATOM 1865 O O . HIS B 1 123 ? -9.469 14.602 10.203 1 94.75 123 HIS B O 1
ATOM 1871 N N . ARG B 1 124 ? -10.852 16.359 10.453 1 93.5 124 ARG B N 1
ATOM 1872 C CA . ARG B 1 124 ? -9.734 17.297 10.391 1 93.5 124 ARG B CA 1
ATOM 1873 C C . ARG B 1 124 ? -9.031 17.406 11.742 1 93.5 124 ARG B C 1
ATOM 1875 O O . ARG B 1 124 ? -9.672 17.328 12.789 1 93.5 124 ARG B O 1
ATOM 1882 N N . PRO B 1 125 ? -7.715 17.594 11.703 1 89.31 125 PRO B N 1
ATOM 1883 C CA . PRO B 1 125 ? -7.004 17.734 12.977 1 89.31 125 PRO B CA 1
ATOM 1884 C C . PRO B 1 125 ? -7.461 18.938 13.789 1 89.31 125 PRO B C 1
ATOM 1886 O O . PRO B 1 125 ? -7.93 19.938 13.219 1 89.31 125 PRO B O 1
#